Protein 7L7Y (pdb70)

Foldseek 3Di:
DEEEEEEDLPPQSVQLVVQQCQQACPVVVHPDHAYAYEYQVDDDWDDRPNGIYYHPVVVLVPPDLHYEYAYRDQQLVVVVVVVVVCVVSNHHAAETAHPQEAEEECEAEDGRERHYHLEYEEANEYAEAHEYAYANEYAYAPEYHYYSEGEDHQEAHYELAYEYAREYEEANEHADAADPVGRAYAAANEYEYHPEDHDHHHYHNFYWYDVPTDGDD

Radius of gyration: 17.46 Å; Cα contacts (8 Å, |Δi|>4): 631; chains: 1; bounding box: 29×52×52 Å

Nearest PDB structures (foldseek):
  7l7y-assembly1_AAA  TM=1.005E+00  e=8.480E-39  Psychrobacter cryohalolentis K5
  4m9c-assembly2_E  TM=9.714E-01  e=4.390E-23  Acinetobacter baumannii
  4m98-assembly1_A  TM=9.131E-01  e=4.717E-13  Neisseria gonorrhoeae FA 1090
  4eaa-assembly1_A  TM=9.196E-01  e=6.378E-11  Caulobacter vibrioides
  4eab-assembly1_A  TM=9.055E-01  e=3.698E-11  Caulobacter vibrioides

Structure (mmCIF, N/CA/C/O backbone):
data_7L7Y
#
_entry.id   7L7Y
#
_cell.length_a   97.656
_cell.length_b   97.656
_cell.length_c   65.525
_cell.angle_alpha   90.000
_cell.angle_beta   90.000
_cell.angle_gamma   120.000
#
_symmetry.space_group_name_H-M   'H 3'
#
loop_
_entity.id
_entity.type
_entity.pdbx_description
1 polymer 'Putative acetyl transferase protein'
2 non-polymer "URIDINE-5'-DIPHOSPHATE"
3 non-polymer 'ACETYL COENZYME *A'
4 non-polymer (4S)-2-METHYL-2,4-PENTANEDIOL
5 non-polymer 'CHLORIDE ION'
6 water water
#
loop_
_atom_site.group_PDB
_atom_site.id
_atom_site.type_symbol
_atom_site.label_atom_id
_atom_site.label_alt_id
_atom_site.label_comp_id
_atom_site.label_asym_id
_atom_site.label_entity_id
_atom_site.label_seq_id
_atom_site.pdbx_PDB_ins_code
_atom_site.Cartn_x
_atom_site.Cartn_y
_atom_site.Cartn_z
_atom_site.occupancy
_atom_site.B_iso_or_equiv
_atom_site.auth_seq_id
_atom_site.auth_comp_id
_atom_site.auth_asym_id
_atom_site.auth_atom_id
_atom_site.pdbx_PDB_model_num
ATOM 1 N N . SER A 1 2 ? -22.794 -16.691 45.991 1.000 28.153 2 SER AAA N 1
ATOM 2 C CA . SER A 1 2 ? -21.827 -17.495 45.190 1.000 28.475 2 SER AAA CA 1
ATOM 3 C C . SER A 1 2 ? -22.055 -17.218 43.704 1.000 23.669 2 SER AAA C 1
ATOM 4 O O . SER A 1 2 ? -23.176 -16.854 43.323 1.000 24.262 2 SER AAA O 1
ATOM 7 N N . LYS A 1 3 ? -21.011 -17.408 42.904 1.000 23.439 3 LYS AAA N 1
ATOM 8 C CA . LYS A 1 3 ? -21.038 -17.158 41.446 1.000 17.818 3 LYS AAA CA 1
ATOM 9 C C . LYS A 1 3 ? -20.113 -18.151 40.771 1.000 15.944 3 LYS AAA C 1
ATOM 10 O O . LYS A 1 3 ? -19.168 -18.578 41.399 1.000 15.437 3 LYS AAA O 1
ATOM 16 N N . VAL A 1 4 ? -20.360 -18.452 39.497 1.000 15.020 4 VAL AAA N 1
ATOM 17 C CA . VAL A 1 4 ? -19.387 -19.199 38.664 1.000 14.771 4 VAL AAA CA 1
ATOM 18 C C . VAL A 1 4 ? -19.192 -18.388 37.379 1.000 11.448 4 VAL AAA C 1
ATOM 19 O O . VAL A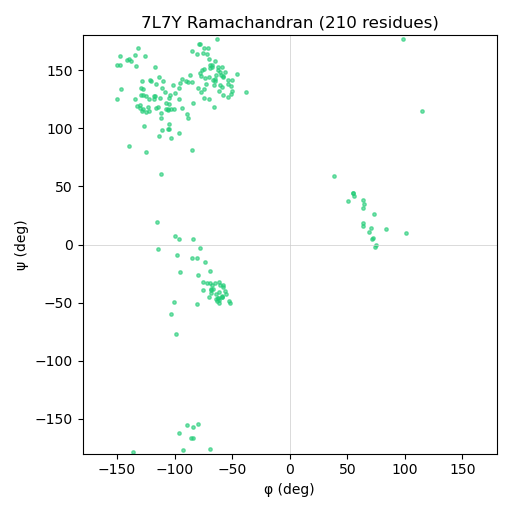 1 4 ? -20.171 -17.850 36.874 1.000 11.331 4 VAL AAA O 1
ATOM 23 N N . PHE A 1 5 ? -17.946 -18.344 36.905 1.000 10.253 5 PHE AAA N 1
ATOM 24 C CA . PHE A 1 5 ? -17.550 -17.556 35.717 1.000 10.401 5 PHE AAA CA 1
ATOM 25 C C . PHE A 1 5 ? -17.057 -18.521 34.655 1.000 9.207 5 PHE AAA C 1
ATOM 26 O O . PHE A 1 5 ? -16.513 -19.592 34.950 1.000 8.972 5 PHE AAA O 1
ATOM 34 N N . ALA A 1 6 ? -17.195 -18.119 33.401 1.000 8.457 6 ALA AAA N 1
ATOM 35 C CA . ALA A 1 6 ? -16.629 -18.905 32.301 1.000 7.927 6 ALA AAA CA 1
ATOM 36 C C . ALA A 1 6 ? -16.246 -18.002 31.141 1.000 7.487 6 ALA AAA C 1
ATOM 37 O O . ALA A 1 6 ? -16.873 -16.963 30.916 1.000 8.077 6 ALA AAA O 1
ATOM 39 N N . VAL A 1 7 ? -15.293 -18.533 30.398 1.000 7.452 7 VAL AAA N 1
ATOM 40 C CA . VAL A 1 7 ? -14.907 -18.071 29.045 1.000 6.788 7 VAL AAA CA 1
ATOM 41 C C . VAL A 1 7 ? -15.409 -19.136 28.068 1.000 7.109 7 VAL AAA C 1
ATOM 42 O O . VAL A 1 7 ? -14.991 -20.289 28.166 1.000 6.718 7 VAL AAA O 1
ATOM 46 N N . TYR A 1 8 ? -16.333 -18.752 27.201 1.000 6.914 8 TYR AAA N 1
ATOM 47 C CA . TYR A 1 8 ? -16.953 -19.654 26.202 1.000 7.176 8 TYR AAA CA 1
ATOM 48 C C . TYR A 1 8 ? -16.084 -19.627 24.946 1.000 6.612 8 TYR AAA C 1
ATOM 49 O O . TYR A 1 8 ? -15.991 -18.556 24.298 1.000 7.165 8 TYR AAA O 1
ATOM 58 N N . GLY A 1 9 ? -15.379 -20.720 24.679 1.000 6.558 9 GLY AAA N 1
ATOM 59 C CA . GLY A 1 9 ? -14.384 -20.825 23.605 1.000 6.594 9 GLY AAA CA 1
ATOM 60 C C . GLY A 1 9 ? -13.019 -21.028 24.201 1.000 7.154 9 GLY AAA C 1
ATOM 61 O O . GLY A 1 9 ? -12.516 -20.122 24.932 1.000 7.566 9 GLY AAA O 1
ATOM 62 N N . ALA A 1 10 ? -12.413 -22.184 23.960 1.000 6.829 10 ALA AAA N 1
ATOM 63 C CA . ALA A 1 10 ? -11.113 -22.556 24.555 1.000 7.386 10 ALA AAA CA 1
ATOM 64 C C . ALA A 1 10 ? -10.072 -22.684 23.452 1.000 7.326 10 ALA AAA C 1
ATOM 65 O O . ALA A 1 10 ? -9.012 -23.268 23.704 1.000 8.067 10 ALA AAA O 1
ATOM 67 N N . SER A 1 11 ? -10.315 -22.093 22.293 1.000 7.871 11 SER AAA N 1
ATOM 68 C CA . SER A 1 11 ? -9.331 -22.028 21.191 1.000 8.839 11 SER AAA CA 1
ATOM 69 C C . SER A 1 11 ? -8.473 -20.768 21.357 1.000 7.699 11 SER AAA C 1
ATOM 70 O O . SER A 1 11 ? -8.338 -20.293 22.492 1.000 7.268 11 SER AAA O 1
ATOM 73 N N . GLY A 1 12 ? -7.887 -20.244 20.285 1.000 7.658 12 GLY AAA N 1
ATOM 74 C CA . GLY A 1 12 ? -6.930 -19.127 20.439 1.000 7.287 12 GLY AAA CA 1
ATOM 75 C C . GLY A 1 12 ? -7.558 -17.892 21.058 1.000 7.154 12 GLY AAA C 1
ATOM 76 O O . GLY A 1 12 ? -6.923 -17.263 21.956 1.000 7.706 12 GLY AAA O 1
ATOM 77 N N . CYS A 1 13 ? -8.783 -17.549 20.671 1.000 6.305 13 CYS AAA N 1
ATOM 78 C CA . CYS A 1 13 ? -9.454 -16.328 21.178 1.000 6.122 13 CYS AAA CA 1
ATOM 79 C C . CYS A 1 13 ? -9.599 -16.465 22.710 1.000 5.889 13 CYS AAA C 1
ATOM 80 O O . CYS A 1 13 ? -9.219 -15.557 23.477 1.000 6.329 13 CYS AAA O 1
ATOM 83 N N . GLY A 1 14 ? -10.130 -17.597 23.169 1.000 5.483 14 GLY AAA N 1
ATOM 84 C CA . GLY A 1 14 ? -10.415 -17.815 24.592 1.000 5.844 14 GLY AAA CA 1
ATOM 85 C C . GLY A 1 14 ? -9.136 -17.918 25.400 1.000 5.291 14 GLY AAA C 1
ATOM 86 O O . GLY A 1 14 ? -9.098 -17.450 26.556 1.000 6.053 14 GLY AAA O 1
ATOM 87 N N . ARG A 1 15 ? -8.136 -18.626 24.881 1.000 5.843 15 ARG AAA N 1
ATOM 88 C CA . ARG A 1 15 ? -6.888 -18.829 25.645 1.000 6.057 15 ARG AAA CA 1
ATOM 89 C C . ARG A 1 15 ? -6.176 -17.497 25.852 1.000 5.947 15 ARG AAA C 1
ATOM 90 O O . ARG A 1 15 ? -5.578 -17.343 26.929 1.000 6.134 15 ARG AAA O 1
ATOM 98 N N . SER A 1 16 ? -6.260 -16.557 24.909 1.000 5.596 16 SER AAA N 1
ATOM 99 C CA . SER A 1 16 ? -5.668 -15.204 25.076 1.000 5.060 16 SER AAA CA 1
ATOM 100 C C . SER A 1 16 ? -6.622 -14.263 25.821 1.000 5.640 16 SER AAA C 1
ATOM 101 O O . SER A 1 16 ? -6.166 -13.178 26.233 1.000 5.932 16 SER AAA O 1
ATOM 104 N N . LEU A 1 17 ? -7.892 -14.651 26.015 1.000 5.730 17 LEU AAA N 1
ATOM 105 C CA . LEU A 1 17 ? -8.794 -13.862 26.899 1.000 5.414 17 LEU AAA CA 1
ATOM 106 C C . LEU A 1 17 ? -8.866 -14.374 28.338 1.000 5.739 17 LEU AAA C 1
ATOM 107 O O . LEU A 1 17 ? -9.221 -13.582 29.203 1.000 5.434 17 LEU AAA O 1
ATOM 112 N N . MET A 1 18 ? -8.574 -15.645 28.594 1.000 6.287 18 MET AAA N 1
ATOM 113 C CA . MET A 1 18 ? -8.689 -16.153 29.978 1.000 6.617 18 MET AAA CA 1
ATOM 114 C C . MET A 1 18 ? -7.849 -15.321 30.954 1.000 6.722 18 MET AAA C 1
ATOM 115 O O . MET A 1 18 ? -8.343 -15.001 32.031 1.000 7.607 18 MET AAA O 1
ATOM 120 N N . PRO A 1 19 ? -6.600 -14.912 30.660 1.000 7.599 19 PRO AAA N 1
ATOM 121 C CA . PRO A 1 19 ? -5.851 -14.072 31.598 1.000 7.701 19 PRO AAA CA 1
ATOM 122 C C . PRO A 1 19 ? -6.535 -12.729 31.864 1.000 8.057 19 PRO AAA C 1
ATOM 123 O O . PRO A 1 19 ? -6.464 -12.175 32.973 1.000 8.114 19 PRO AAA O 1
ATOM 127 N N . VAL A 1 20 ? -7.219 -12.216 30.848 1.000 7.532 20 VAL AAA N 1
ATOM 128 C CA . VAL A 1 20 ? -7.960 -10.952 30.974 1.000 7.537 20 VAL AAA CA 1
ATOM 129 C C . VAL A 1 20 ? -9.176 -11.154 31.872 1.000 8.039 20 VAL AAA C 1
ATOM 130 O O . VAL A 1 20 ? -9.438 -10.303 32.751 1.000 7.866 20 VAL AAA O 1
ATOM 134 N N . ALA A 1 21 ? -9.915 -12.243 31.663 1.000 7.551 21 ALA AAA N 1
ATOM 135 C CA . ALA A 1 21 ? -11.052 -12.602 32.533 1.000 7.372 21 ALA AAA CA 1
ATOM 136 C C . ALA A 1 21 ? -10.569 -12.764 33.977 1.000 8.265 21 ALA AAA C 1
ATOM 137 O O . ALA A 1 21 ? -11.290 -12.352 34.912 1.000 8.132 21 ALA AAA O 1
ATOM 139 N N . ASN A 1 22 ? -9.375 -13.297 34.173 1.000 9.120 22 ASN AAA N 1
ATOM 140 C CA . ASN A 1 22 ? -8.804 -13.389 35.540 1.000 10.990 22 ASN AAA CA 1
ATOM 141 C C . ASN A 1 22 ? -8.456 -12.016 36.101 1.000 10.907 22 ASN AAA C 1
ATOM 142 O O . ASN A 1 22 ? -8.685 -11.831 37.336 1.000 12.204 22 ASN AAA O 1
ATOM 147 N N . GLU A 1 23 ? -7.943 -11.082 35.304 1.000 10.751 23 GLU AAA N 1
ATOM 148 C CA . GLU A 1 23 ? -7.706 -9.698 35.804 1.000 11.000 23 GLU AAA CA 1
ATOM 149 C C . GLU A 1 23 ? -9.056 -9.083 36.186 1.000 11.094 23 GLU AAA C 1
ATOM 150 O O . GLU A 1 23 ? -9.181 -8.488 37.289 1.000 11.469 23 GLU AAA O 1
ATOM 156 N N . GLN A 1 24 ? -10.045 -9.186 35.320 1.000 10.173 24 GLN AAA N 1
ATOM 157 C CA . GLN A 1 24 ? -11.417 -8.687 35.593 1.000 9.854 24 GLN AAA CA 1
ATOM 158 C C . GLN A 1 24 ? -11.907 -9.257 36.933 1.000 11.280 24 GLN AAA C 1
ATOM 159 O O . GLN A 1 24 ? -12.372 -8.481 37.811 1.000 12.151 24 GLN AAA O 1
ATOM 165 N N . LEU A 1 25 ? -11.791 -10.567 37.122 1.000 10.955 25 LEU AAA N 1
ATOM 166 C CA . LEU A 1 25 ? -12.471 -11.231 38.257 1.000 11.397 25 LEU AAA CA 1
ATOM 167 C C . LEU A 1 25 ? -11.649 -11.047 39.543 1.000 12.203 25 LEU AAA C 1
ATOM 168 O O . LEU A 1 25 ? -12.243 -10.604 40.560 1.000 12.153 25 LEU AAA O 1
ATOM 173 N N . ARG A 1 26 ? -10.355 -11.359 39.511 1.000 11.919 26 ARG AAA N 1
ATOM 174 C CA . ARG A 1 26 ? -9.478 -11.414 40.717 1.000 13.183 26 ARG AAA CA 1
ATOM 175 C C . ARG A 1 26 ? -9.132 -9.990 41.164 1.000 15.566 26 ARG AAA C 1
ATOM 176 O O . ARG A 1 26 ? -9.134 -9.745 42.369 1.000 15.791 26 ARG AAA O 1
ATOM 184 N N . ILE A 1 27 ? -8.877 -9.074 40.235 1.000 14.843 27 ILE AAA N 1
ATOM 185 C CA . ILE A 1 27 ? -8.354 -7.724 40.590 1.000 16.914 27 ILE AAA CA 1
ATOM 186 C C . ILE A 1 27 ? -9.491 -6.706 40.494 1.000 16.432 27 ILE AAA C 1
ATOM 187 O O . ILE A 1 27 ? -9.806 -6.061 41.519 1.000 17.476 27 ILE AAA O 1
ATOM 192 N N . LEU A 1 28 ? -10.121 -6.520 39.334 1.000 16.656 28 LEU AAA N 1
ATOM 193 C CA . LEU A 1 28 ? -11.111 -5.419 39.216 1.000 13.912 28 LEU AAA CA 1
ATOM 194 C C . LEU A 1 28 ? -12.371 -5.706 40.053 1.000 14.526 28 LEU AAA C 1
ATOM 195 O O . LEU A 1 28 ? -12.950 -4.748 40.607 1.000 15.980 28 LEU AAA O 1
ATOM 200 N N . GLU A 1 29 ? -12.794 -6.961 40.205 1.000 13.820 29 GLU AAA N 1
ATOM 201 C CA . GLU A 1 29 ? -13.967 -7.300 41.058 1.000 13.607 29 GLU AAA CA 1
ATOM 202 C C . GLU A 1 29 ? -13.485 -7.758 42.438 1.000 14.675 29 GLU AAA C 1
ATOM 203 O O . GLU A 1 29 ? -14.346 -7.967 43.286 1.000 16.973 29 GLU AAA O 1
ATOM 209 N N . GLY A 1 30 ? -12.183 -7.957 42.623 1.000 15.946 30 GLY AAA N 1
ATOM 210 C CA . GLY A 1 30 ? -11.607 -8.334 43.930 1.000 15.680 30 GLY AAA CA 1
ATOM 211 C C . GLY A 1 30 ? -12.109 -9.693 44.396 1.000 19.558 30 GLY AAA C 1
ATOM 212 O O . GLY A 1 30 ? -12.223 -9.878 45.613 1.000 19.581 30 GLY AAA O 1
ATOM 213 N N . ASP A 1 31 ? -12.409 -10.611 43.465 1.000 16.398 31 ASP AAA N 1
ATOM 214 C CA . ASP A 1 31 ? -13.083 -11.904 43.771 1.000 16.650 31 ASP AAA CA 1
ATOM 215 C C . ASP A 1 31 ? -12.044 -13.032 43.695 1.000 19.072 31 ASP AAA C 1
ATOM 216 O O . ASP A 1 31 ? -11.726 -13.481 42.576 1.000 16.763 31 ASP AAA O 1
ATOM 221 N N . THR A 1 32 ? -11.510 -13.481 44.835 1.000 18.974 32 THR AAA N 1
ATOM 222 C CA . THR A 1 32 ? -10.529 -14.597 44.875 1.000 23.753 32 THR AAA CA 1
ATOM 223 C C . THR A 1 32 ? -11.239 -15.924 45.176 1.000 23.508 32 THR AAA C 1
ATOM 224 O O . THR A 1 32 ? -10.528 -16.935 45.252 1.000 31.234 32 THR AAA O 1
ATOM 228 N N . ASP A 1 33 ? -12.573 -15.936 45.262 1.000 22.429 33 ASP AAA N 1
ATOM 229 C CA . ASP A 1 33 ? -13.378 -17.113 45.699 1.000 24.067 33 ASP AAA CA 1
ATOM 230 C C . ASP A 1 33 ? -13.987 -17.846 44.493 1.000 23.404 33 ASP AAA C 1
ATOM 231 O O . ASP A 1 33 ? -13.881 -19.086 44.454 1.000 23.507 33 ASP AAA O 1
ATOM 236 N N . SER A 1 34 ? -14.640 -17.130 43.572 1.000 17.534 34 SER AAA N 1
ATOM 237 C CA . SER A 1 34 ? -15.463 -17.734 42.492 1.000 16.387 34 SER AAA CA 1
ATOM 238 C C . SER A 1 34 ? -14.572 -18.545 41.553 1.000 13.706 34 SER AAA C 1
ATOM 239 O O . SER A 1 34 ? -13.468 -18.106 41.236 1.000 15.311 34 SER AAA O 1
ATOM 242 N N . GLN A 1 35 ? -15.066 -19.692 41.101 1.000 14.065 35 GLN AAA N 1
ATOM 243 C CA . GLN A 1 35 ? -14.373 -20.497 40.074 1.000 13.123 35 GLN AAA CA 1
ATOM 244 C C . GLN A 1 35 ? -14.561 -19.847 38.703 1.000 12.039 35 GLN AAA C 1
ATOM 245 O O . GLN A 1 35 ? -15.619 -19.254 38.434 1.000 11.112 35 GLN AAA O 1
ATOM 251 N N . ILE A 1 36 ? -13.564 -20.054 37.867 1.000 11.584 36 ILE AAA N 1
ATOM 252 C CA . ILE A 1 36 ? -13.669 -19.711 36.428 1.000 10.636 36 ILE AAA CA 1
ATOM 253 C C . ILE A 1 36 ? -13.241 -20.925 35.612 1.000 9.830 36 ILE AAA C 1
ATOM 254 O O . ILE A 1 36 ? -12.196 -21.534 35.903 1.000 10.791 36 ILE AAA O 1
ATOM 259 N N . VAL A 1 37 ? -14.026 -21.229 34.589 1.000 8.990 37 VAL AAA N 1
ATOM 260 C CA . VAL A 1 37 ? -13.779 -22.390 33.709 1.000 9.045 37 VAL AAA CA 1
ATOM 261 C C . VAL A 1 37 ? -13.869 -21.940 32.251 1.000 8.083 37 VAL AAA C 1
ATOM 262 O 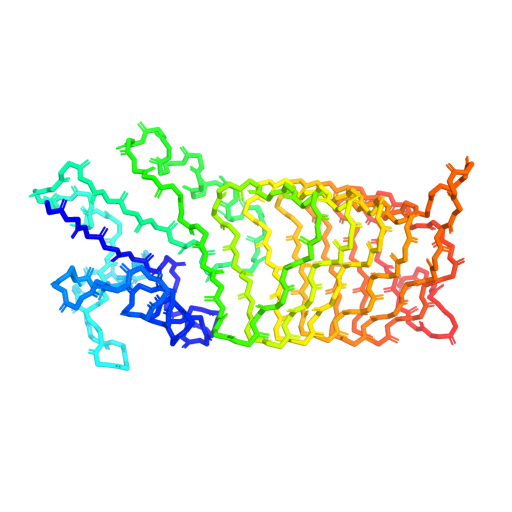O . VAL A 1 37 ? -14.361 -20.839 31.977 1.000 8.344 37 VAL AAA O 1
ATOM 266 N N . PHE A 1 38 ? -13.453 -22.808 31.357 1.000 7.778 38 PHE AAA N 1
ATOM 267 C CA . PHE A 1 38 ? -13.757 -22.709 29.910 1.000 7.766 38 PHE AAA CA 1
ATOM 268 C C . PHE A 1 38 ? -14.997 -23.527 29.600 1.000 8.048 38 PHE AAA C 1
ATOM 269 O O . PHE A 1 38 ? -15.181 -24.632 30.179 1.000 7.512 38 PHE AAA O 1
ATOM 277 N N . ILE A 1 39 ? -15.814 -23.006 28.708 1.000 7.845 39 ILE AAA N 1
ATOM 278 C CA . ILE A 1 39 ? -16.883 -23.801 28.048 1.000 8.307 39 ILE AAA CA 1
ATOM 279 C C . ILE A 1 39 ? -16.447 -24.002 26.606 1.000 8.249 39 ILE AAA C 1
ATOM 280 O O . ILE A 1 39 ? -16.049 -23.028 25.958 1.000 7.793 39 ILE AAA O 1
ATOM 285 N N . ASP A 1 40 ? -16.504 -25.235 26.095 1.000 8.410 40 ASP AAA N 1
ATOM 286 C CA . ASP A 1 40 ? -16.237 -25.444 24.661 1.000 9.115 40 ASP AAA CA 1
ATOM 287 C C . ASP A 1 40 ? -17.052 -26.657 24.215 1.000 10.659 40 ASP AAA C 1
ATOM 288 O O . ASP A 1 40 ? -16.893 -27.722 24.806 1.000 11.907 40 ASP AAA O 1
ATOM 293 N N . ASP A 1 41 ? -17.864 -26.474 23.192 1.000 10.531 41 ASP AAA N 1
ATOM 294 C CA . ASP A 1 41 ? -18.823 -27.512 22.720 1.000 12.004 41 ASP AAA CA 1
ATOM 295 C C . ASP A 1 41 ? -18.101 -28.575 21.901 1.000 12.402 41 ASP AAA C 1
ATOM 296 O O . ASP A 1 41 ? -18.748 -29.598 21.589 1.000 14.321 41 ASP AAA O 1
ATOM 301 N N . ALA A 1 42 ? -16.807 -28.437 21.662 1.000 10.921 42 ALA AAA N 1
ATOM 302 C CA . ALA A 1 42 ? -15.996 -29.500 21.031 1.000 11.691 42 ALA AAA CA 1
ATOM 303 C C . ALA A 1 42 ? -15.756 -30.621 22.041 1.000 12.834 42 ALA AAA C 1
ATOM 304 O O . ALA A 1 42 ? -15.321 -31.724 21.614 1.000 14.741 42 ALA AAA O 1
ATOM 306 N N . LEU A 1 43 ? -15.993 -30.372 23.334 1.000 12.729 43 LEU AAA N 1
ATOM 307 C CA . LEU A 1 43 ? -15.627 -31.329 24.394 1.000 12.745 43 LEU AAA CA 1
ATOM 308 C C . LEU A 1 43 ? -16.764 -32.319 24.648 1.000 14.184 43 LEU AAA C 1
ATOM 309 O O . LEU A 1 43 ? -17.952 -31.955 24.629 1.000 14.628 43 LEU AAA O 1
ATOM 314 N N . ASP A 1 44 ? -16.393 -33.565 24.857 1.000 16.257 44 ASP AAA N 1
ATOM 315 C CA . ASP A 1 44 ? -17.323 -34.599 25.374 1.000 17.319 44 ASP AAA CA 1
ATOM 316 C C . ASP A 1 44 ? -17.039 -34.694 26.872 1.000 16.482 44 ASP AAA C 1
ATOM 317 O O . ASP A 1 44 ? -17.713 -34.013 27.657 1.000 23.530 44 ASP AAA O 1
ATOM 322 N N . ASP A 1 45 ? -15.957 -35.360 27.234 1.000 17.883 45 ASP AAA N 1
ATOM 323 C CA . ASP A 1 45 ? -15.445 -35.375 28.619 1.000 18.755 45 ASP AAA CA 1
ATOM 324 C C . ASP A 1 45 ? -14.715 -34.053 28.908 1.000 18.226 45 ASP AAA C 1
ATOM 325 O O . ASP A 1 45 ? -14.088 -33.476 28.007 1.000 15.558 45 ASP AAA O 1
ATOM 330 N N . ASN A 1 46 ? -14.824 -33.589 30.142 1.000 17.124 46 ASN AAA N 1
ATOM 331 C CA . ASN A 1 46 ? -14.038 -32.424 30.604 1.000 17.438 46 ASN AAA CA 1
ATOM 332 C C . ASN A 1 46 ? -12.555 -32.691 30.391 1.000 17.350 46 ASN AAA C 1
ATOM 333 O O . ASN A 1 46 ? -12.090 -33.851 30.516 1.000 16.565 46 ASN AAA O 1
ATOM 338 N N . ILE A 1 47 ? -11.808 -31.624 30.125 1.000 14.579 47 ILE AAA N 1
ATOM 339 C CA . ILE A 1 47 ? -10.328 -31.663 30.038 1.000 14.007 47 ILE AAA CA 1
ATOM 340 C C . ILE A 1 47 ? -9.828 -30.437 30.797 1.000 12.626 47 ILE AAA C 1
ATOM 341 O O . ILE A 1 47 ? -10.660 -29.716 31.354 1.000 14.534 47 ILE AAA O 1
ATOM 346 N N . THR A 1 48 ? -8.531 -30.231 30.841 1.000 12.648 48 THR AAA N 1
ATOM 347 C CA . THR A 1 48 ? -7.980 -28.955 31.339 1.000 13.656 48 THR AAA CA 1
ATOM 348 C C . THR A 1 48 ? -7.304 -28.262 30.175 1.000 12.384 48 THR AAA C 1
ATOM 349 O O . THR A 1 48 ? -6.702 -28.924 29.325 1.000 14.135 48 THR AAA O 1
ATOM 353 N N . VAL A 1 49 ? -7.414 -26.948 30.177 1.000 11.207 49 VAL AAA N 1
ATOM 354 C CA . VAL A 1 49 ? -6.786 -26.049 29.176 1.000 10.373 49 VAL AAA CA 1
ATOM 355 C C . VAL A 1 49 ? -6.023 -24.996 29.964 1.000 9.893 49 VAL AAA C 1
ATOM 356 O O . VAL A 1 49 ? -6.661 -24.241 30.725 1.000 8.728 49 VAL AAA O 1
ATOM 360 N N . ASN A 1 50 ? -4.693 -24.998 29.841 1.000 10.177 50 ASN AAA N 1
ATOM 361 C CA . ASN A 1 50 ? -3.840 -24.026 30.554 1.000 10.460 50 ASN AAA CA 1
ATOM 362 C C . ASN A 1 50 ? -4.180 -23.992 32.052 1.000 11.710 50 ASN AAA C 1
ATOM 363 O O . ASN A 1 50 ? -4.145 -22.923 32.637 1.000 13.000 50 ASN AAA O 1
ATOM 368 N N . GLY A 1 51 ? -4.490 -25.148 32.643 1.000 12.229 51 GLY AAA N 1
ATOM 369 C CA . GLY A 1 51 ? -4.682 -25.271 34.093 1.000 12.347 51 GLY AAA CA 1
ATOM 370 C C . GLY A 1 51 ? -6.082 -24.886 34.527 1.000 12.501 51 GLY AAA C 1
ATOM 371 O O . GLY A 1 51 ? -6.263 -24.624 35.715 1.000 14.814 51 GLY AAA O 1
ATOM 372 N N . TYR A 1 52 ? -7.025 -24.754 33.594 1.000 10.569 52 TYR AAA N 1
ATOM 373 C CA . TYR A 1 52 ? -8.435 -24.427 33.888 1.000 9.224 52 TYR AAA CA 1
ATOM 374 C C . TYR A 1 52 ? -9.274 -25.626 33.453 1.000 9.340 52 TYR AAA C 1
ATOM 375 O O . TYR A 1 52 ? -9.029 -26.188 32.381 1.000 9.749 52 TYR AAA O 1
ATOM 384 N N . THR A 1 53 ? -10.257 -25.999 34.252 1.000 9.816 53 THR AAA N 1
ATOM 385 C CA . THR A 1 53 ? -11.282 -26.960 33.810 1.000 10.176 53 THR AAA CA 1
ATOM 386 C C . THR A 1 53 ? -11.996 -26.406 32.576 1.000 9.536 53 THR AAA C 1
ATOM 387 O O . THR A 1 53 ? -12.354 -25.233 32.572 1.000 8.000 53 THR AAA O 1
ATOM 391 N N . ALA A 1 54 ? -12.190 -27.263 31.581 1.000 8.700 54 ALA AAA N 1
ATOM 392 C CA . ALA A 1 54 ? -12.893 -26.962 30.322 1.000 8.372 54 ALA AAA CA 1
ATOM 393 C C . ALA A 1 54 ? -13.970 -28.025 30.129 1.000 10.011 54 ALA AAA C 1
ATOM 394 O O . ALA A 1 54 ? -13.650 -29.224 30.269 1.000 10.188 54 ALA AAA O 1
ATOM 396 N N . MET A 1 55 ? -15.198 -27.592 29.886 1.000 9.594 55 MET AAA N 1
ATOM 397 C CA . MET A 1 55 ? -16.355 -28.505 29.791 1.000 10.416 55 MET AAA CA 1
ATOM 398 C C . MET A 1 55 ? -17.271 -28.020 28.673 1.000 11.739 55 MET AAA C 1
ATOM 399 O O . MET A 1 55 ? -17.200 -26.845 28.290 1.000 10.307 55 MET AAA O 1
ATOM 404 N N . ASN A 1 56 ? -18.115 -28.907 28.142 1.000 10.983 56 ASN AAA N 1
ATOM 405 C CA . ASN A 1 56 ? -19.159 -28.479 27.182 1.000 11.989 56 ASN AAA CA 1
ATOM 406 C C . ASN A 1 56 ? -20.300 -27.744 27.889 1.000 10.938 56 ASN AAA C 1
ATOM 407 O O . ASN A 1 56 ? -20.340 -27.661 29.147 1.000 12.074 56 ASN AAA O 1
ATOM 412 N N . TYR A 1 57 ? -21.173 -27.128 27.093 1.000 11.721 57 TYR AAA N 1
ATOM 413 C CA . TYR A 1 57 ? -22.245 -26.269 27.636 1.000 11.519 57 TYR AAA CA 1
ATOM 414 C C . TYR A 1 57 ? -23.271 -27.095 28.419 1.000 12.611 57 TYR AAA C 1
ATOM 415 O O . TYR A 1 57 ? -23.810 -26.588 29.414 1.000 12.336 57 TYR AAA O 1
ATOM 424 N N . THR A 1 58 ? -23.542 -28.325 27.996 1.000 15.286 58 THR AAA N 1
ATOM 425 C CA . THR A 1 58 ? -24.444 -29.225 28.765 1.000 17.570 58 THR AAA CA 1
ATOM 426 C C . THR A 1 58 ? -23.953 -29.303 30.223 1.000 16.688 58 THR AAA C 1
ATOM 427 O O . THR A 1 58 ? -24.752 -29.147 31.168 1.000 16.471 58 THR AAA O 1
ATOM 431 N N . LYS A 1 59 ? -22.661 -29.540 30.426 1.000 15.572 59 LYS AAA N 1
ATOM 432 C CA . LYS A 1 59 ? -22.075 -29.691 31.770 1.000 14.620 59 LYS AAA CA 1
ATOM 433 C C . LYS A 1 59 ? -22.124 -28.351 32.501 1.000 13.596 59 LYS AAA C 1
ATOM 434 O O . LYS A 1 59 ? -22.402 -28.342 33.718 1.000 12.533 59 LYS AAA O 1
ATOM 440 N N . PHE A 1 60 ? -21.865 -27.242 31.808 1.000 12.491 60 PHE AAA N 1
ATOM 441 C CA . PHE A 1 60 ? -21.906 -25.914 32.447 1.000 12.684 60 PHE AAA CA 1
ATOM 442 C C . PHE A 1 60 ? -23.326 -25.618 32.965 1.000 12.908 60 PHE AAA C 1
ATOM 443 O O . PHE A 1 60 ? -23.481 -25.157 34.082 1.000 12.094 60 PHE AAA O 1
ATOM 451 N N . LYS A 1 61 ? -24.344 -25.873 32.155 1.000 15.305 61 LYS AAA N 1
ATOM 452 C CA . LYS A 1 61 ? -25.766 -25.692 32.550 1.000 17.267 61 LYS AAA CA 1
ATOM 453 C C . LYS A 1 61 ? -26.065 -26.515 33.801 1.000 17.893 61 LYS AAA C 1
ATOM 454 O O . LYS A 1 61 ? -26.779 -26.019 34.695 1.000 18.228 61 LYS AAA O 1
ATOM 460 N N . SER A 1 62 ? -25.522 -27.721 33.873 1.000 19.093 62 SER AAA N 1
ATOM 461 C CA . SER A 1 62 ? -25.838 -28.680 34.954 1.000 20.749 62 SER AAA CA 1
ATOM 462 C C . SER A 1 62 ? -25.264 -28.175 36.283 1.000 22.437 62 SER AAA C 1
ATOM 463 O O . SER A 1 62 ? -25.795 -28.568 37.323 1.000 27.101 62 SER AAA O 1
ATOM 466 N N . ILE A 1 63 ? -24.234 -27.312 36.283 1.000 20.273 63 ILE AAA N 1
ATOM 467 C CA . ILE A 1 63 ? -23.639 -26.760 37.537 1.000 19.843 63 ILE AAA CA 1
ATOM 468 C C . ILE A 1 63 ? -24.764 -26.140 38.374 1.000 23.692 63 ILE AAA C 1
ATOM 469 O O . ILE A 1 63 ? -25.546 -25.343 37.820 1.000 19.227 63 ILE AAA O 1
ATOM 474 N N . LYS A 1 64 ? -24.896 -26.537 39.645 1.000 27.382 64 LYS AAA N 1
ATOM 475 C CA . LYS A 1 64 ? -26.012 -26.062 40.504 1.000 30.600 64 LYS AAA CA 1
ATOM 476 C C . LYS A 1 64 ? -25.581 -24.726 41.111 1.000 31.002 64 LYS AAA C 1
ATOM 477 O O . LYS A 1 64 ? -25.092 -24.694 42.245 1.000 34.556 64 LYS AAA O 1
ATOM 483 N N . ASN A 1 65 ? -25.726 -23.663 40.326 1.000 29.059 65 ASN AAA N 1
ATOM 484 C CA . ASN A 1 65 ? -25.489 -22.263 40.747 1.000 22.936 65 ASN AAA CA 1
ATOM 485 C C . ASN A 1 65 ? -26.492 -21.407 39.987 1.000 23.868 65 ASN AAA C 1
ATOM 486 O O . ASN A 1 65 ? -26.660 -21.619 38.771 1.000 22.432 65 ASN AAA O 1
ATOM 491 N N . ASP A 1 66 ? -27.160 -20.497 40.685 1.000 22.907 66 ASP AAA N 1
ATOM 492 C CA . ASP A 1 66 ? -28.149 -19.584 40.068 1.000 26.226 66 ASP AAA CA 1
ATOM 493 C C . ASP A 1 66 ? -27.419 -18.417 39.404 1.000 22.728 66 ASP AAA C 1
ATOM 494 O O . ASP A 1 66 ? -28.084 -17.677 38.688 1.000 28.158 66 ASP AAA O 1
ATOM 499 N N . ASP A 1 67 ? -26.117 -18.246 39.660 1.000 20.600 67 ASP AAA N 1
ATOM 500 C CA . ASP A 1 67 ? -25.402 -16.978 39.366 1.000 19.293 67 ASP AAA CA 1
ATOM 501 C C . ASP A 1 67 ? -24.198 -17.275 38.468 1.000 14.431 67 ASP AAA C 1
ATOM 502 O O . ASP A 1 67 ? -23.090 -17.392 38.991 1.000 15.333 67 ASP AAA O 1
ATOM 507 N N . LYS A 1 68 ? -24.461 -17.438 37.178 1.000 13.536 68 LYS AAA N 1
ATOM 508 C CA . LYS A 1 68 ? -23.421 -17.781 36.188 1.000 12.386 68 LYS AAA CA 1
ATOM 509 C C . LYS A 1 68 ? -23.185 -16.563 35.294 1.000 12.313 68 LYS AAA C 1
ATOM 510 O O . LYS A 1 68 ? -24.140 -15.896 34.914 1.000 11.988 68 LYS AAA O 1
ATOM 516 N N . PHE A 1 69 ? -21.914 -16.342 34.970 1.000 11.138 69 PHE AAA N 1
ATOM 517 C CA . PHE A 1 69 ? -21.441 -15.163 34.214 1.000 11.277 69 PHE AAA CA 1
ATOM 518 C C . PHE A 1 69 ? -20.494 -15.676 33.155 1.000 9.943 69 PHE AAA C 1
ATOM 519 O O . PHE A 1 69 ? -19.556 -16.402 33.509 1.000 10.557 69 PHE AAA O 1
ATOM 527 N N . VAL A 1 70 ? -20.777 -15.329 31.907 1.000 8.696 70 VAL AAA N 1
ATOM 528 C CA . VAL A 1 70 ? -20.028 -15.881 30.753 1.000 8.364 70 VAL AAA CA 1
ATOM 529 C C . VAL A 1 70 ? -19.531 -14.764 29.837 1.000 8.137 70 VAL AAA C 1
ATOM 530 O O . VAL A 1 70 ? -20.318 -13.945 29.344 1.000 8.444 70 VAL AAA O 1
ATOM 534 N N . LEU A 1 71 ? -18.236 -14.835 29.545 1.000 7.471 71 LEU AAA N 1
ATOM 535 C CA . LEU A 1 71 ? -17.617 -14.047 28.466 1.000 7.553 71 LEU AAA CA 1
ATOM 536 C C . LEU A 1 71 ? -17.551 -14.943 27.238 1.000 6.799 71 LEU AAA C 1
ATOM 537 O O . LEU A 1 71 ? -16.898 -16.007 27.315 1.000 6.959 71 LEU AAA O 1
ATOM 542 N N . ILE A 1 72 ? -18.102 -14.500 26.120 1.000 7.150 72 ILE AAA N 1
ATOM 543 C CA . ILE A 1 72 ? -18.026 -15.286 24.867 1.000 6.607 72 ILE AAA CA 1
ATOM 544 C C . ILE A 1 72 ? -16.761 -14.884 24.115 1.000 6.129 72 ILE AAA C 1
ATOM 545 O O . ILE A 1 72 ? -16.718 -13.741 23.657 1.000 6.164 72 ILE AAA O 1
ATOM 550 N N . ALA A 1 73 ? -15.812 -15.806 24.016 1.000 6.150 73 ALA AAA N 1
ATOM 551 C CA . ALA A 1 73 ? -14.487 -15.599 23.400 1.000 6.832 73 ALA AAA CA 1
ATOM 552 C C . ALA A 1 73 ? -14.452 -16.425 22.121 1.000 6.617 73 ALA AAA C 1
ATOM 553 O O . ALA A 1 73 ? -13.624 -17.326 21.978 1.000 7.263 73 ALA AAA O 1
ATOM 555 N N . ILE A 1 74 ? -15.362 -16.089 21.215 1.000 6.893 74 ILE AAA N 1
ATOM 556 C CA . ILE A 1 74 ? -15.473 -16.681 19.856 1.000 7.212 74 ILE AAA CA 1
ATOM 557 C C . ILE A 1 74 ? -15.566 -15.504 18.901 1.000 7.048 74 ILE AAA C 1
ATOM 558 O O . ILE A 1 74 ? -16.493 -14.683 19.051 1.000 6.954 74 ILE AAA O 1
ATOM 563 N N . ALA A 1 75 ? -14.579 -15.382 18.009 1.000 7.860 75 ALA AAA N 1
ATOM 564 C CA . ALA A 1 75 ? -14.391 -14.169 17.193 1.000 8.622 75 ALA AAA CA 1
ATOM 565 C C . ALA A 1 75 ? -15.485 -14.074 16.136 1.000 8.887 75 ALA AAA C 1
ATOM 566 O O . ALA A 1 75 ? -15.903 -12.958 15.783 1.000 8.822 75 ALA AAA O 1
ATOM 568 N N . ASN A 1 76 ? -15.955 -15.209 15.640 1.000 8.452 76 ASN AAA N 1
ATOM 569 C CA . ASN A 1 76 ? -17.025 -15.216 14.618 1.000 9.230 76 ASN AAA CA 1
ATOM 570 C C . ASN A 1 76 ? -18.314 -14.676 15.229 1.000 8.363 76 ASN AAA C 1
ATOM 571 O O . ASN A 1 76 ? -18.814 -15.245 16.230 1.000 8.094 76 ASN AAA O 1
ATOM 576 N N . SER A 1 77 ? -18.831 -13.577 14.707 1.000 8.025 77 SER AAA N 1
ATOM 577 C CA . SER A 1 77 ? -19.875 -12.811 15.417 1.000 8.812 77 SER AAA CA 1
ATOM 578 C C . SER A 1 77 ? -21.247 -13.473 15.239 1.000 8.682 77 SER AAA C 1
ATOM 579 O O . SER A 1 77 ? -22.096 -13.299 16.102 1.000 9.240 77 SER AAA O 1
ATOM 582 N N . SER A 1 78 ? -21.454 -14.221 14.160 1.000 9.935 78 SER AAA N 1
ATOM 583 C CA A SER A 1 78 ? -22.691 -15.019 13.969 0.250 9.279 78 SER AAA CA 1
ATOM 584 C CA B SER A 1 78 ? -22.699 -15.009 13.979 0.250 9.488 78 SER AAA CA 1
ATOM 585 C CA C SER A 1 78 ? -22.723 -14.973 14.009 0.500 10.669 78 SER AAA CA 1
ATOM 586 C C . SER A 1 78 ? -22.796 -16.087 15.064 1.000 9.941 78 SER AAA C 1
ATOM 587 O O . SER A 1 78 ? -23.887 -16.277 15.619 1.000 10.088 78 SER AAA O 1
ATOM 594 N N . ILE A 1 79 ? -21.686 -16.767 15.343 1.000 9.488 79 ILE AAA N 1
ATOM 595 C CA A ILE A 1 79 ? -21.659 -17.767 16.447 0.500 9.078 79 ILE AAA CA 1
ATOM 596 C CA B ILE A 1 79 ? -21.626 -17.762 16.454 0.500 9.259 79 ILE AAA CA 1
ATOM 597 C C . ILE A 1 79 ? -21.844 -17.006 17.766 1.000 9.434 79 ILE AAA C 1
ATOM 598 O O . ILE A 1 79 ? -22.626 -17.453 18.625 1.000 9.365 79 ILE AAA O 1
ATOM 607 N N . ARG A 1 80 ? -21.164 -15.872 17.926 1.000 7.760 80 ARG AAA N 1
ATOM 608 C CA . ARG A 1 80 ? -21.236 -15.151 19.212 1.000 8.412 80 ARG AAA CA 1
ATOM 609 C C . ARG A 1 80 ? -22.698 -14.777 19.504 1.000 8.703 80 ARG AAA C 1
ATOM 610 O O . ARG A 1 80 ? -23.149 -14.931 20.660 1.000 9.984 80 ARG AAA O 1
ATOM 618 N N . GLN A 1 81 ? -23.422 -14.263 18.515 1.000 9.976 81 GLN AAA N 1
ATOM 619 C CA . GLN A 1 81 ? -24.844 -13.883 18.699 1.000 9.547 81 GLN AAA CA 1
ATOM 620 C C . GLN A 1 81 ? -25.672 -15.129 19.057 1.000 10.126 81 GLN AAA C 1
ATOM 621 O O . GLN A 1 81 ? -26.513 -15.059 19.973 1.000 9.982 81 GLN AAA O 1
ATOM 627 N N . LYS A 1 82 ? -25.470 -16.218 18.345 1.000 9.915 82 LYS AAA N 1
ATOM 628 C CA . LYS A 1 82 ? -26.242 -17.445 18.617 1.000 11.359 82 LYS AAA CA 1
ATOM 629 C C . LYS A 1 82 ? -26.008 -17.874 20.067 1.000 10.910 82 LYS AAA C 1
ATOM 630 O O . LYS A 1 82 ? -26.960 -18.230 20.778 1.000 11.351 82 LYS AAA O 1
ATOM 636 N N . ILE A 1 83 ? -24.761 -17.863 20.526 1.000 9.261 83 ILE AAA N 1
ATOM 637 C CA A ILE A 1 83 ? -24.414 -18.279 21.915 0.500 9.442 83 ILE AAA CA 1
ATOM 638 C CA B ILE A 1 83 ? -24.447 -18.289 21.915 0.500 9.250 83 ILE AAA CA 1
ATOM 639 C C . ILE A 1 83 ? -25.033 -17.283 22.903 1.000 9.725 83 ILE AAA C 1
ATOM 640 O O . ILE A 1 83 ? -25.590 -17.709 23.936 1.000 9.919 83 ILE AAA O 1
ATOM 649 N N . ALA A 1 84 ? -24.901 -15.984 22.635 1.000 9.722 84 ALA AAA N 1
ATOM 650 C CA . ALA A 1 84 ? -25.421 -14.959 23.560 1.000 10.555 84 ALA AAA CA 1
ATOM 651 C C . ALA A 1 84 ? -26.917 -15.163 23.739 1.000 10.666 84 ALA AAA C 1
ATOM 652 O O . ALA A 1 84 ? -27.385 -15.076 24.852 1.000 11.509 84 ALA AAA O 1
ATOM 654 N N . ASP A 1 85 ? -27.640 -15.408 22.661 1.000 11.293 85 ASP AAA N 1
ATOM 655 C CA . ASP A 1 85 ? -29.114 -15.564 22.750 1.000 13.026 85 ASP AAA CA 1
ATOM 656 C C . ASP A 1 85 ? -29.414 -16.840 23.547 1.000 13.062 85 ASP AAA C 1
ATOM 657 O O . ASP A 1 85 ? -30.340 -16.823 24.382 1.000 15.090 85 ASP AAA O 1
ATOM 662 N N . LYS A 1 86 ? -28.624 -17.890 23.357 1.000 11.897 86 LYS AAA N 1
ATOM 663 C CA . LYS A 1 86 ? -28.815 -19.160 24.104 1.000 12.200 86 LYS AAA CA 1
ATOM 664 C C . LYS A 1 86 ? -28.580 -18.906 25.594 1.000 13.135 86 LYS AAA C 1
ATOM 665 O O . LYS A 1 86 ? -29.395 -19.348 26.431 1.000 12.474 86 LYS AAA O 1
ATOM 671 N N . LEU A 1 87 ? -27.495 -18.202 25.934 1.000 12.454 87 LEU AAA N 1
ATOM 672 C CA . LEU A 1 87 ? -27.148 -17.947 27.350 1.000 12.281 87 LEU AAA CA 1
ATOM 673 C C . LEU A 1 87 ? -28.266 -17.149 28.013 1.000 14.985 87 LEU AAA C 1
ATOM 674 O O . LEU A 1 87 ? -28.669 -17.507 29.138 1.000 15.033 87 LEU AAA O 1
ATOM 679 N N . VAL A 1 88 ? -28.737 -16.083 27.373 1.000 15.989 88 VAL AAA N 1
ATOM 680 C CA . VAL A 1 88 ? -29.768 -15.209 27.991 1.000 17.619 88 VAL AAA CA 1
ATOM 681 C C . VAL A 1 88 ? -31.052 -16.035 28.167 1.000 17.954 88 VAL AAA C 1
ATOM 682 O O . VAL A 1 88 ? -31.645 -15.971 29.271 1.000 19.476 88 VAL AAA O 1
ATOM 686 N N . LYS A 1 89 ? -31.425 -16.838 27.172 1.000 17.399 89 LYS AAA N 1
ATOM 687 C CA . LYS A 1 89 ? -32.641 -17.703 27.230 1.000 19.575 89 LYS AAA CA 1
ATOM 688 C C . LYS A 1 89 ? -32.516 -18.688 28.399 1.000 21.644 89 LYS AAA C 1
ATOM 689 O O . LYS A 1 89 ? -33.554 -18.992 29.025 1.000 21.795 89 LYS AAA O 1
ATOM 695 N N . ASP A 1 90 ? -31.300 -19.169 28.688 1.000 18.360 90 ASP AAA N 1
ATOM 696 C CA . ASP A 1 90 ? -31.018 -20.122 29.795 1.000 18.622 90 ASP AAA CA 1
ATOM 697 C C . ASP A 1 90 ? -30.825 -19.392 31.129 1.000 18.207 90 ASP AAA C 1
ATOM 698 O O . ASP A 1 90 ? -30.477 -20.056 32.111 1.000 18.305 90 ASP AAA O 1
ATOM 703 N N . GLY A 1 91 ? -31.008 -18.077 31.188 1.000 18.910 91 GLY AAA N 1
ATOM 704 C CA . GLY A 1 91 ? -30.891 -17.334 32.460 1.000 18.373 91 GLY AAA CA 1
ATOM 705 C C . GLY A 1 91 ? -29.448 -17.196 32.915 1.000 18.333 91 GLY AAA C 1
ATOM 706 O O . GLY A 1 91 ? -29.204 -17.039 34.105 1.000 16.643 91 GLY AAA O 1
ATOM 707 N N . ILE A 1 92 ? -28.499 -17.234 31.984 1.000 15.156 92 ILE AAA N 1
ATOM 708 C CA . ILE A 1 92 ? -27.061 -17.019 32.304 1.000 14.975 92 ILE AAA CA 1
ATOM 709 C C . ILE A 1 92 ? -26.700 -15.592 31.898 1.000 14.225 92 ILE AAA C 1
ATOM 710 O O . ILE A 1 92 ? -27.166 -15.158 30.823 1.000 17.384 92 ILE AAA O 1
ATOM 715 N N . SER A 1 93 ? -25.942 -14.887 32.749 1.000 13.676 93 SER AAA N 1
ATOM 716 C CA . SER A 1 93 ? -25.559 -13.464 32.543 1.000 13.184 93 SER AAA CA 1
ATOM 717 C C . SER A 1 93 ? -24.385 -13.367 31.555 1.000 11.761 93 SER AAA C 1
ATOM 718 O O . SER A 1 93 ? -23.403 -14.118 31.723 1.000 12.292 93 SER AAA O 1
ATOM 721 N N . LEU A 1 94 ? -24.465 -12.448 30.592 1.000 10.788 94 LEU AAA N 1
ATOM 722 C CA . LEU A 1 94 ? -23.279 -12.057 29.797 1.000 10.725 94 LEU AAA CA 1
ATOM 723 C C . LEU A 1 94 ? -22.384 -11.192 30.681 1.000 10.691 94 LEU AAA C 1
ATOM 724 O O . LEU A 1 94 ? -22.889 -10.454 31.537 1.000 12.279 94 LEU AAA O 1
ATOM 729 N N . TRP A 1 95 ? -21.075 -11.349 30.532 1.000 9.162 95 TRP AAA N 1
ATOM 730 C CA . TRP A 1 95 ? -20.093 -10.765 31.467 1.000 8.534 95 TRP AAA CA 1
ATOM 731 C C . TRP A 1 95 ? -19.078 -9.981 30.649 1.000 9.233 95 TRP AAA C 1
ATOM 732 O O . TRP A 1 95 ? -18.385 -10.619 29.874 1.000 8.971 95 TRP AAA O 1
ATOM 743 N N . THR A 1 96 ? -19.009 -8.672 30.840 1.000 8.429 96 THR AAA N 1
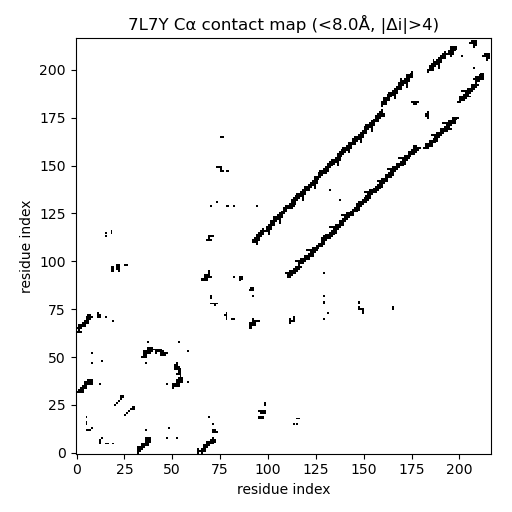ATOM 744 C CA . THR A 1 96 ? -17.938 -7.834 30.261 1.000 8.419 96 THR AAA CA 1
ATOM 745 C C . THR A 1 96 ? -16.638 -8.067 31.024 1.000 8.110 96 THR AAA C 1
ATOM 746 O O . THR A 1 96 ? -16.627 -8.050 32.288 1.000 7.776 96 THR AAA O 1
ATOM 750 N N . VAL A 1 97 ? -15.566 -8.240 30.273 1.000 7.145 97 VAL AAA N 1
ATOM 751 C CA . VAL A 1 97 ? -14.215 -8.374 30.841 1.000 7.884 97 VAL AAA CA 1
ATOM 752 C C . VAL A 1 97 ? -13.358 -7.248 30.265 1.000 7.297 97 VAL AAA C 1
ATOM 753 O O . VAL A 1 97 ? -13.438 -7.005 29.033 1.000 7.032 97 VAL AAA O 1
ATOM 757 N N . GLN A 1 98 ? -12.513 -6.676 31.109 1.000 6.808 98 GLN AAA N 1
ATOM 758 C CA . GLN A 1 98 ? -11.436 -5.760 30.656 1.000 6.851 98 GLN AAA CA 1
ATOM 759 C C . GLN A 1 98 ? -10.169 -6.075 31.433 1.000 6.821 98 GLN AAA C 1
ATOM 760 O O . GLN A 1 98 ? -10.275 -6.675 32.526 1.000 7.272 98 GLN AAA O 1
ATOM 766 N N . GLY A 1 99 ? -9.022 -5.696 30.872 1.000 7.270 99 GLY AAA N 1
ATOM 767 C CA . GLY A 1 99 ? -7.721 -5.863 31.514 1.000 7.352 99 GLY AAA CA 1
ATOM 768 C C . GLY A 1 99 ? -7.413 -4.705 32.450 1.000 7.516 99 GLY AAA C 1
ATOM 769 O O . GLY A 1 99 ? -8.056 -3.634 32.397 1.000 7.852 99 GLY AAA O 1
ATOM 770 N N . MET A 1 100 ? -6.398 -4.892 33.274 1.000 8.565 100 MET AAA N 1
ATOM 771 C CA A MET A 1 100 ? -5.853 -3.824 34.156 0.500 9.170 100 MET AAA CA 1
ATOM 772 C CA B MET A 1 100 ? -5.883 -3.815 34.161 0.500 9.738 100 MET AAA CA 1
ATOM 773 C C . MET A 1 100 ? -5.375 -2.626 33.330 1.000 8.674 100 MET AAA C 1
ATOM 774 O O . MET A 1 100 ? -5.431 -1.509 33.848 1.000 8.777 100 MET AAA O 1
ATOM 783 N N . THR A 1 101 ? -4.935 -2.845 32.081 1.000 7.305 101 THR AAA N 1
ATOM 784 C CA . THR A 1 101 ? -4.437 -1.740 31.228 1.000 7.560 101 THR AAA CA 1
ATOM 785 C C . THR A 1 101 ? -5.500 -1.278 30.239 1.000 7.813 101 THR AAA C 1
ATOM 786 O O . THR A 1 101 ? -5.166 -0.437 29.399 1.000 9.014 101 THR AAA O 1
ATOM 790 N N . THR A 1 102 ? -6.723 -1.759 30.332 1.000 6.546 102 THR AAA N 1
ATOM 791 C CA . THR A 1 102 ? -7.822 -1.243 29.484 1.000 6.133 102 THR AAA CA 1
ATOM 792 C C . THR A 1 102 ? -8.253 0.131 29.994 1.000 6.205 102 THR AAA C 1
ATOM 793 O O . THR A 1 102 ? -8.562 0.268 31.193 1.000 6.542 102 THR AAA O 1
ATOM 797 N N . LEU A 1 103 ? -8.267 1.135 29.128 1.000 5.408 103 LEU AAA N 1
ATOM 798 C CA . LEU A 1 103 ? -8.625 2.514 29.513 1.000 5.971 103 LEU AAA CA 1
ATOM 799 C C . LEU A 1 103 ? -10.018 2.848 29.025 1.000 5.671 103 LEU AAA C 1
ATOM 800 O O . LEU A 1 103 ? -10.234 2.811 27.814 1.000 5.419 103 LEU AAA O 1
ATOM 805 N N . ILE A 1 104 ? -10.908 3.188 29.953 1.000 5.832 104 ILE AAA N 1
ATOM 806 C CA . ILE A 1 104 ? -12.278 3.645 29.608 1.000 6.659 104 ILE AAA CA 1
ATOM 807 C C . ILE A 1 104 ? -12.398 5.118 29.997 1.000 7.135 104 ILE AAA C 1
ATOM 808 O O . ILE A 1 104 ? -12.163 5.424 31.183 1.000 7.595 104 ILE AAA O 1
ATOM 813 N N . MET A 1 105 ? -12.795 5.974 29.061 1.000 6.502 105 MET AAA N 1
ATOM 814 C CA . MET A 1 105 ? -12.898 7.418 29.344 1.000 6.725 105 MET AAA CA 1
ATOM 815 C C . MET A 1 105 ? -14.344 7.767 29.706 1.000 6.890 105 MET AAA C 1
ATOM 816 O O . MET A 1 105 ? -15.094 6.879 30.178 1.000 8.408 105 MET AAA O 1
ATOM 821 N N . ASP A 1 106 ? -14.701 9.046 29.633 1.000 7.611 106 ASP AAA N 1
ATOM 822 C CA . ASP A 1 106 ? -15.954 9.577 30.215 1.000 8.226 106 ASP AAA CA 1
ATOM 823 C C . ASP A 1 106 ? -17.143 9.238 29.325 1.000 9.134 106 ASP AAA C 1
ATOM 824 O O . ASP A 1 106 ? -17.028 9.294 28.077 1.000 8.991 106 ASP AAA O 1
ATOM 829 N N . GLU A 1 107 ? -18.308 9.032 29.955 1.000 9.868 107 GLU AAA N 1
ATOM 830 C CA . GLU A 1 107 ? -19.621 8.907 29.278 1.000 10.964 107 GLU AAA CA 1
ATOM 831 C C . GLU A 1 107 ? -19.560 7.806 28.224 1.000 11.008 107 GLU AAA C 1
ATOM 832 O O . GLU A 1 107 ? -19.999 8.020 27.087 1.000 12.527 107 GLU AAA O 1
ATOM 838 N N . VAL A 1 108 ? -18.965 6.689 28.587 1.000 9.280 108 VAL AAA N 1
ATOM 839 C CA . VAL A 1 108 ? -18.929 5.484 27.715 1.000 8.934 108 VAL AAA CA 1
ATOM 840 C C . VAL A 1 108 ? -20.057 4.541 28.110 1.000 9.667 108 VAL AAA C 1
ATOM 841 O O . VAL A 1 108 ? -20.240 4.296 29.320 1.000 11.351 108 VAL AAA O 1
ATOM 845 N N . SER A 1 109 ? -20.770 4.021 27.124 1.000 8.578 109 SER AAA N 1
ATOM 846 C CA . SER A 1 109 ? -21.790 2.978 27.340 1.000 9.520 109 SER AAA CA 1
ATOM 847 C C . SER A 1 109 ? -21.378 1.718 26.583 1.000 8.777 109 SER AAA C 1
ATOM 848 O O . SER A 1 109 ? -21.192 1.811 25.386 1.000 8.651 109 SER AAA O 1
ATOM 851 N N . ILE A 1 110 ? -21.283 0.579 27.262 1.000 8.676 110 ILE AAA N 1
ATOM 852 C CA . ILE A 1 110 ? -20.884 -0.711 26.630 1.000 8.839 110 ILE AAA CA 1
ATOM 853 C C . ILE A 1 110 ? -21.860 -1.791 27.091 1.000 9.547 110 ILE AAA C 1
ATOM 854 O O . ILE A 1 110 ? -21.927 -2.045 28.298 1.000 10.156 110 ILE AAA O 1
ATOM 859 N N . ASP A 1 111 ? -22.574 -2.401 26.152 1.000 10.306 111 ASP AAA N 1
ATOM 860 C CA . ASP A 1 111 ? -23.511 -3.490 26.520 1.000 11.349 111 ASP AAA CA 1
ATOM 861 C C . ASP A 1 111 ? -22.767 -4.671 27.145 1.000 12.676 111 ASP AAA C 1
ATOM 862 O O . ASP A 1 111 ? -21.586 -4.926 26.841 1.000 10.076 111 ASP AAA O 1
ATOM 867 N N . ALA A 1 112 ? -23.455 -5.435 27.992 1.000 12.637 112 ALA AAA N 1
ATOM 868 C CA . ALA A 1 112 ? -22.837 -6.567 28.702 1.000 12.812 112 ALA AAA CA 1
ATOM 869 C C . ALA A 1 112 ? -22.250 -7.574 27.702 1.000 11.104 112 ALA AAA C 1
ATOM 870 O O . ALA A 1 112 ? -22.760 -7.766 26.562 1.000 14.036 112 ALA AAA O 1
ATOM 872 N N . GLY A 1 113 ? -21.137 -8.166 28.084 1.000 9.846 113 GLY AAA N 1
ATOM 873 C CA . GLY A 1 113 ? -20.557 -9.282 27.339 1.000 8.357 113 GLY AAA CA 1
ATOM 874 C C . GLY A 1 113 ? -19.407 -8.863 26.458 1.000 8.010 113 GLY AAA C 1
ATOM 875 O O . GLY A 1 113 ? -18.955 -9.714 25.716 1.000 7.961 113 GLY AAA O 1
ATOM 876 N N . ALA A 1 114 ? -18.903 -7.636 26.583 1.000 7.933 114 ALA AAA N 1
ATOM 877 C CA . ALA A 1 114 ? -17.739 -7.189 25.785 1.000 7.386 114 ALA AAA CA 1
ATOM 878 C C . ALA A 1 114 ? -16.461 -7.890 26.238 1.000 6.997 114 ALA AAA C 1
ATOM 879 O O . ALA A 1 114 ? -16.273 -8.114 27.442 1.000 6.877 114 ALA AAA O 1
ATOM 881 N N . ALA A 1 115 ? -15.582 -8.191 25.302 1.000 5.884 115 ALA AAA N 1
ATOM 882 C CA . ALA A 1 115 ? -14.212 -8.653 25.566 1.000 6.016 115 ALA AAA CA 1
ATOM 883 C C . ALA A 1 115 ? -13.268 -7.497 25.245 1.000 5.831 115 ALA AAA C 1
ATOM 884 O O . ALA A 1 115 ? -13.017 -7.257 24.071 1.000 5.623 115 ALA AAA O 1
ATOM 886 N N . LEU A 1 116 ? -12.831 -6.784 26.285 1.000 5.142 116 LEU AAA N 1
ATOM 887 C CA . LEU A 1 116 ? -11.975 -5.596 26.124 1.000 5.185 116 LEU AAA CA 1
ATOM 888 C C . LEU A 1 116 ? -10.558 -5.985 26.525 1.000 4.906 116 LEU AAA C 1
ATOM 889 O O . LEU A 1 116 ? -10.279 -6.138 27.716 1.000 5.414 116 LEU AAA O 1
ATOM 894 N N . SER A 1 117 ? -9.707 -6.188 25.537 1.000 5.421 117 SER AAA N 1
ATOM 895 C CA . SER A 1 117 ? -8.348 -6.712 25.787 1.000 4.991 117 SER AAA CA 1
ATOM 896 C C . SER A 1 117 ? 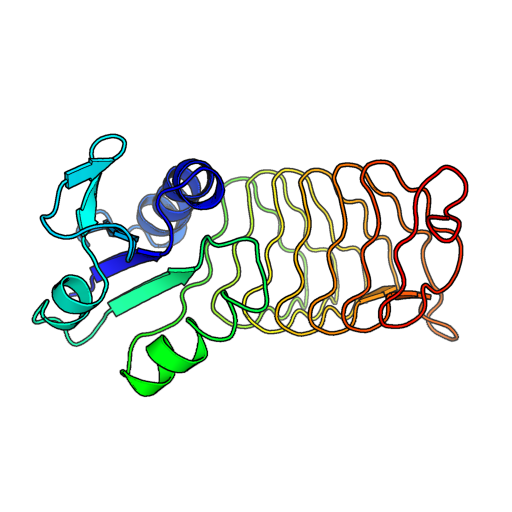-7.459 -5.666 26.455 1.000 5.029 117 SER AAA C 1
ATOM 897 O O . SER A 1 117 ? -7.747 -4.464 26.482 1.000 4.779 117 SER AAA O 1
ATOM 900 N N . PRO A 1 118 ? -6.334 -6.123 27.029 1.000 4.971 118 PRO AAA N 1
ATOM 901 C CA . PRO A 1 118 ? -5.258 -5.232 27.414 1.000 5.041 118 PRO AAA CA 1
ATOM 902 C C . PRO A 1 118 ? -4.897 -4.214 26.347 1.000 4.434 118 PRO AAA C 1
ATOM 903 O O . PRO A 1 118 ? -4.940 -4.504 25.143 1.000 4.612 118 PRO AAA O 1
ATOM 907 N N . PHE A 1 119 ? -4.506 -3.048 26.835 1.000 4.427 119 PHE AAA N 1
ATOM 908 C CA . PHE A 1 119 ? -4.004 -1.892 26.072 1.000 4.458 119 PHE AAA CA 1
ATOM 909 C C . PHE A 1 119 ? -5.076 -1.343 25.131 1.000 4.257 119 PHE AAA C 1
ATOM 910 O O . PHE A 1 119 ? -4.728 -0.536 24.242 1.000 4.711 119 PHE AAA O 1
ATOM 918 N N . VAL A 1 120 ? -6.333 -1.658 25.363 1.000 4.459 120 VAL AAA N 1
ATOM 919 C CA . VAL A 1 120 ? -7.469 -1.078 24.615 1.000 4.076 120 VAL AAA CA 1
ATOM 920 C C . VAL A 1 120 ? -7.871 0.251 25.236 1.000 3.877 120 VAL AAA C 1
ATOM 921 O O . VAL A 1 120 ? -7.901 0.365 26.458 1.000 4.530 120 VAL AAA O 1
ATOM 925 N N . THR A 1 121 ? -8.194 1.239 24.396 1.000 3.626 121 THR AAA N 1
ATOM 926 C CA . THR A 1 121 ? -8.767 2.516 24.841 1.000 3.593 121 THR AAA CA 1
ATOM 927 C C . THR A 1 121 ? -10.166 2.639 24.236 1.000 4.056 121 THR AAA C 1
ATOM 928 O O . THR A 1 121 ? -10.330 2.593 23.011 1.000 3.922 121 THR AAA O 1
ATOM 932 N N . ILE A 1 122 ? -11.140 2.912 25.087 1.000 4.281 122 ILE AAA N 1
ATOM 933 C CA . ILE A 1 122 ? -12.473 3.373 24.656 1.000 4.581 122 ILE AAA CA 1
ATOM 934 C C . ILE A 1 122 ? -12.609 4.819 25.118 1.000 4.781 122 ILE AAA C 1
ATOM 935 O O . ILE A 1 122 ? -12.638 5.072 26.333 1.000 5.331 122 ILE AAA O 1
ATOM 940 N N . ALA A 1 123 ? -12.576 5.736 24.167 1.000 4.870 123 ALA AAA N 1
ATOM 941 C CA . ALA A 1 123 ? -12.411 7.173 24.463 1.000 5.163 123 ALA AAA CA 1
ATOM 942 C C . ALA A 1 123 ? -13.765 7.817 24.766 1.000 5.688 123 ALA AAA C 1
ATOM 943 O O . ALA A 1 123 ? -14.770 7.129 25.003 1.000 6.088 123 ALA AAA O 1
ATOM 945 N N . ALA A 1 124 ? -13.786 9.145 24.770 1.000 5.734 124 ALA AAA N 1
ATOM 946 C CA . ALA A 1 124 ? -14.910 9.913 25.316 1.000 6.028 124 ALA AAA CA 1
ATOM 947 C C . ALA A 1 124 ? -16.184 9.706 24.500 1.000 6.097 124 ALA AAA C 1
ATOM 948 O O . ALA A 1 124 ? -16.160 9.802 23.268 1.000 6.627 124 ALA AAA O 1
ATOM 950 N N . ASN A 1 125 ? -17.306 9.535 25.195 1.000 6.549 125 ASN AAA N 1
ATOM 951 C CA . ASN A 1 125 ? -18.668 9.656 24.599 1.000 7.870 125 ASN AAA CA 1
ATOM 952 C C . ASN A 1 125 ? -18.888 8.595 23.531 1.000 8.273 125 ASN AAA C 1
ATOM 953 O O . ASN A 1 125 ? -19.468 8.899 22.464 1.000 10.940 125 ASN AAA O 1
ATOM 958 N N . VAL A 1 126 ? -18.376 7.397 23.780 1.000 8.243 126 VAL AAA N 1
ATOM 959 C CA . VAL A 1 126 ? -18.519 6.214 22.899 1.000 8.305 126 VAL AAA CA 1
ATOM 960 C C . VAL A 1 126 ? -19.696 5.357 23.379 1.000 7.965 126 VAL AAA C 1
ATOM 961 O O . VAL A 1 126 ? -19.865 5.123 24.588 1.000 8.331 126 VAL AAA O 1
ATOM 965 N N . THR A 1 127 ? -20.468 4.865 22.417 1.000 8.376 127 THR AAA N 1
ATOM 966 C CA . THR A 1 127 ? -21.564 3.905 22.649 1.000 8.822 127 THR AAA CA 1
ATOM 967 C C . THR A 1 127 ? -21.245 2.607 21.908 1.000 7.128 127 THR AAA C 1
ATOM 968 O O . THR A 1 127 ? -20.945 2.661 20.711 1.000 7.559 127 THR AAA O 1
ATOM 972 N N . ILE A 1 128 ? -21.291 1.493 22.610 1.000 7.000 128 ILE AAA N 1
ATOM 973 C CA . ILE A 1 128 ? -20.992 0.140 22.048 1.000 7.818 128 ILE AAA CA 1
ATOM 974 C C . ILE A 1 128 ? -22.123 -0.830 22.358 1.000 8.171 128 ILE AAA C 1
ATOM 975 O O . ILE A 1 128 ? -22.516 -0.935 23.522 1.000 8.708 128 ILE AAA O 1
ATOM 980 N N . GLY A 1 129 ? -22.523 -1.569 21.340 1.000 8.351 129 GLY AAA N 1
ATOM 981 C CA . GLY A 1 129 ? -23.595 -2.575 21.457 1.000 8.245 129 GLY AAA CA 1
ATOM 982 C C . GLY A 1 129 ? -23.127 -3.916 21.982 1.000 9.341 129 GLY AAA C 1
ATOM 983 O O . GLY A 1 129 ? -22.095 -3.969 22.662 1.000 9.219 129 GLY AAA O 1
ATOM 984 N N . LYS A 1 130 ? -23.888 -4.968 21.665 1.000 9.825 130 LYS AAA N 1
ATOM 985 C CA . LYS A 1 130 ? -23.795 -6.304 22.298 1.000 10.184 130 LYS AAA CA 1
ATOM 986 C C . LYS A 1 130 ? -22.457 -6.990 21.979 1.000 8.184 130 LYS AAA C 1
ATOM 987 O O . LYS A 1 130 ? -22.026 -6.973 20.820 1.000 7.797 130 LYS AAA O 1
ATOM 993 N N . CYS A 1 131 ? -21.891 -7.684 22.959 1.000 8.039 131 CYS AAA N 1
ATOM 994 C CA . CYS A 1 131 ? -20.734 -8.607 22.826 1.000 7.692 131 CYS AAA CA 1
ATOM 995 C C . CYS A 1 131 ? -19.685 -8.071 21.842 1.000 6.339 131 CYS AAA C 1
ATOM 996 O O . CYS A 1 131 ? -19.349 -8.731 20.876 1.000 6.305 131 CYS AAA O 1
ATOM 999 N N . PHE A 1 132 ? -19.164 -6.891 22.121 1.000 6.383 132 PHE AAA N 1
ATOM 1000 C CA . PHE A 1 132 ? -18.081 -6.289 21.313 1.000 6.350 132 PHE AAA CA 1
ATOM 1001 C C . PHE A 1 132 ? -16.785 -7.038 21.597 1.000 6.313 132 PHE AAA C 1
ATOM 1002 O O . PHE A 1 132 ? -16.500 -7.312 22.765 1.000 6.105 132 PHE AAA O 1
ATOM 1010 N N . HIS A 1 133 ? -16.001 -7.317 20.574 1.000 5.275 133 HIS AAA N 1
ATOM 1011 C CA . HIS A 1 133 ? -14.605 -7.771 20.768 1.000 5.321 133 HIS AAA CA 1
ATOM 1012 C C . HIS A 1 133 ? -13.663 -6.631 20.413 1.000 4.823 133 HIS AAA C 1
ATOM 1013 O O . HIS A 1 133 ? -13.642 -6.242 19.238 1.000 4.878 133 HIS AAA O 1
ATOM 1020 N N . ALA A 1 134 ? -12.909 -6.141 21.397 1.000 5.049 134 ALA AAA N 1
ATOM 1021 C CA . ALA A 1 134 ? -11.817 -5.169 21.161 1.000 4.824 134 ALA AAA CA 1
ATOM 1022 C C . ALA A 1 134 ? -10.519 -5.875 21.491 1.000 4.574 134 ALA AAA C 1
ATOM 1023 O O . ALA A 1 134 ? -10.131 -5.938 22.664 1.000 4.345 134 ALA AAA O 1
ATOM 1025 N N . ASN A 1 135 ? -9.900 -6.454 20.488 1.000 4.629 135 ASN AAA N 1
ATOM 1026 C CA . ASN A 1 135 ? -8.642 -7.204 20.720 1.000 4.533 135 ASN AAA CA 1
ATOM 1027 C C . ASN A 1 135 ? -7.502 -6.228 21.054 1.000 4.699 135 ASN AAA C 1
ATOM 1028 O O . ASN A 1 135 ? -7.636 -4.980 20.932 1.000 4.914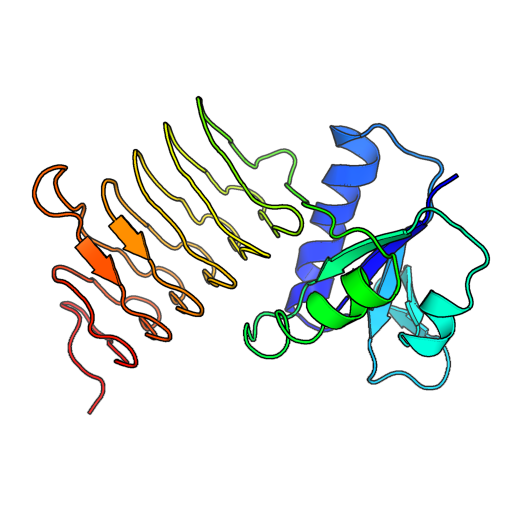 135 ASN AAA O 1
ATOM 1033 N N . LEU A 1 136 ? -6.393 -6.814 21.498 1.000 4.733 136 LEU AAA N 1
ATOM 1034 C CA . LEU A 1 136 ? -5.209 -6.128 22.060 1.000 4.505 136 LEU AAA CA 1
ATOM 1035 C C . LEU A 1 136 ? -4.912 -4.828 21.307 1.000 4.529 136 LEU AAA C 1
ATOM 1036 O O . LEU A 1 136 ? -4.796 -4.866 20.073 1.000 4.376 136 LEU AAA O 1
ATOM 1041 N N . TYR A 1 137 ? -4.713 -3.720 22.002 1.000 3.817 137 TYR AAA N 1
ATOM 1042 C CA . TYR A 1 137 ? -4.207 -2.435 21.469 1.000 3.945 137 TYR AAA CA 1
ATOM 1043 C C . TYR A 1 137 ? -5.259 -1.693 20.650 1.000 4.260 137 TYR AAA C 1
ATOM 1044 O O . TYR A 1 137 ? -4.939 -0.558 20.216 1.000 4.777 137 TYR AAA O 1
ATOM 1053 N N . SER A 1 138 ? -6.456 -2.222 20.450 1.000 4.011 138 SER AAA N 1
ATOM 1054 C CA . SER A 1 138 ? -7.466 -1.470 19.668 1.000 4.443 138 SER AAA CA 1
ATOM 1055 C C . SER A 1 138 ? -7.921 -0.211 20.413 1.000 3.867 138 SER AAA C 1
ATOM 1056 O O . SER A 1 138 ? -7.953 -0.174 21.671 1.000 4.186 138 SER AAA O 1
ATOM 1059 N N . TYR A 1 139 ? -8.350 0.797 19.678 1.000 4.056 139 TYR AAA N 1
ATOM 1060 C CA . TYR A 1 139 ? -9.040 1.941 20.302 1.000 4.056 139 TYR AAA CA 1
ATOM 1061 C C . TYR A 1 139 ? -10.292 2.288 19.516 1.000 4.020 139 TYR AAA C 1
ATOM 1062 O O . TYR A 1 139 ? -10.337 2.096 18.274 1.000 4.486 139 TYR AAA O 1
ATOM 1071 N N . VAL A 1 140 ? -11.232 2.875 20.254 1.000 4.043 140 VAL AAA N 1
ATOM 1072 C CA . VAL A 1 140 ? -12.442 3.510 19.683 1.000 4.380 140 VAL AAA CA 1
ATOM 1073 C C . VAL A 1 140 ? -12.449 4.936 20.198 1.000 4.811 140 VAL AAA C 1
ATOM 1074 O O . VAL A 1 140 ? -12.549 5.098 21.434 1.000 5.496 140 VAL AAA O 1
ATOM 1078 N N . GLU A 1 141 ? -12.293 5.902 19.310 1.000 4.968 141 GLU AAA N 1
ATOM 1079 C CA . GLU A 1 141 ? -12.166 7.304 19.747 1.000 5.250 141 GLU AAA CA 1
ATOM 1080 C C . GLU A 1 141 ? -13.519 8.014 19.776 1.000 5.738 141 GLU AAA C 1
ATOM 1081 O O . GLU A 1 141 ? -14.591 7.396 19.624 1.000 6.180 141 GLU AAA O 1
ATOM 1087 N N . HIS A 1 142 ? -13.464 9.303 20.090 1.000 6.115 142 HIS AAA N 1
ATOM 1088 C CA . HIS A 1 142 ? -14.609 10.089 20.575 1.000 6.368 142 HIS AAA CA 1
ATOM 1089 C C . HIS A 1 142 ? -15.839 9.946 19.677 1.000 6.846 142 HIS AAA C 1
ATOM 1090 O O . HIS A 1 142 ? -15.722 10.001 18.442 1.000 5.710 142 HIS AAA O 1
ATOM 1097 N N . ASP A 1 143 ? -17.002 9.781 20.307 1.000 7.175 143 ASP AAA N 1
ATOM 1098 C CA . ASP A 1 143 ? -18.336 9.952 19.676 1.000 8.127 143 ASP AAA CA 1
ATOM 1099 C C . ASP A 1 143 ? -18.626 8.829 18.686 1.000 9.694 143 ASP AAA C 1
ATOM 1100 O O . ASP A 1 143 ? -19.586 8.959 17.938 1.000 12.441 143 ASP AAA O 1
ATOM 1105 N N . CYS A 1 144 ? -17.862 7.742 18.701 1.000 8.015 144 CYS AAA N 1
ATOM 1106 C CA . CYS A 1 144 ? -18.180 6.591 17.845 1.000 7.465 144 CYS AAA CA 1
ATOM 1107 C C . CYS A 1 144 ? -19.461 5.911 18.336 1.000 7.108 144 CYS AAA C 1
ATOM 1108 O O . CYS A 1 144 ? -19.745 5.921 19.554 1.000 6.835 144 CYS AAA O 1
ATOM 1111 N N . ILE A 1 145 ? -20.181 5.285 17.419 1.000 7.426 145 ILE AAA N 1
ATOM 1112 C CA . ILE A 1 145 ? -21.287 4.362 17.766 1.000 8.092 145 ILE AAA CA 1
ATOM 1113 C C . ILE A 1 145 ? -20.949 3.028 17.139 1.000 7.565 145 ILE AAA C 1
ATOM 1114 O O . ILE A 1 145 ? -20.870 2.979 15.912 1.000 8.297 145 ILE AAA O 1
ATOM 1119 N N . ILE A 1 146 ? -20.710 2.025 17.980 1.000 7.435 146 ILE AAA N 1
ATOM 1120 C CA . ILE A 1 146 ? -20.409 0.634 17.560 1.000 7.976 146 ILE AAA CA 1
ATOM 1121 C C . ILE A 1 146 ? -21.688 -0.171 17.799 1.000 7.087 146 ILE AAA C 1
ATOM 1122 O O . ILE A 1 146 ? -22.258 -0.066 18.904 1.000 7.892 146 ILE AAA O 1
ATOM 1127 N N . GLY A 1 147 ? -22.138 -0.894 16.780 1.000 6.969 147 GLY AAA N 1
ATOM 1128 C CA . GLY A 1 147 ? -23.360 -1.701 16.890 1.000 7.916 147 GLY AAA CA 1
ATOM 1129 C C . GLY A 1 147 ? -23.125 -3.015 17.598 1.000 8.743 147 GLY AAA C 1
ATOM 1130 O O . GLY A 1 147 ? -22.225 -3.105 18.456 1.000 7.946 147 GLY AAA O 1
ATOM 1131 N N . ASP A 1 148 ? -23.971 -3.988 17.280 1.000 8.296 148 ASP AAA N 1
ATOM 1132 C CA . ASP A 1 148 ? -24.007 -5.289 17.962 1.000 8.932 148 ASP AAA CA 1
ATOM 1133 C C . ASP A 1 148 ? -23.066 -6.266 17.263 1.000 8.607 148 ASP AAA C 1
ATOM 1134 O O . ASP A 1 148 ? -23.066 -6.347 16.022 1.000 8.557 148 ASP AAA O 1
ATOM 1139 N N . TYR A 1 149 ? -22.383 -7.074 18.053 1.000 8.221 149 TYR AAA N 1
ATOM 1140 C CA . TYR A 1 149 ? -21.562 -8.201 17.579 1.000 7.770 149 TYR AAA CA 1
ATOM 1141 C C . TYR A 1 149 ? -20.520 -7.706 16.574 1.000 7.054 149 TYR AAA C 1
ATOM 1142 O O . TYR A 1 149 ? -20.230 -8.359 15.582 1.000 7.416 149 TYR AAA O 1
ATOM 1151 N N . VAL A 1 150 ? -19.902 -6.561 16.863 1.000 6.066 150 VAL AAA N 1
ATOM 1152 C CA . VAL A 1 150 ? -18.759 -6.042 16.077 1.000 6.160 150 VAL AAA CA 1
ATOM 1153 C C . VAL A 1 150 ? -17.479 -6.658 16.634 1.000 5.705 150 VAL AAA C 1
ATOM 1154 O O . VAL A 1 150 ? -17.364 -6.886 17.838 1.000 5.998 150 VAL AAA O 1
ATOM 1158 N N . THR A 1 151 ? -16.525 -6.920 15.762 1.000 5.707 151 THR AAA N 1
ATOM 1159 C CA . THR A 1 151 ? -15.279 -7.624 16.110 1.000 5.651 151 THR AAA CA 1
ATOM 1160 C C . THR A 1 151 ? -14.088 -6.824 15.588 1.000 5.388 151 THR AAA C 1
ATOM 1161 O O . THR A 1 151 ? -13.989 -6.620 14.357 1.000 5.776 151 THR AAA O 1
ATOM 1165 N N . PHE A 1 152 ? -13.191 -6.402 16.485 1.000 5.865 152 PHE AAA N 1
ATOM 1166 C CA . PHE A 1 152 ? -11.888 -5.800 16.146 1.000 5.840 152 PHE AAA CA 1
ATOM 1167 C C . PHE A 1 152 ? -10.804 -6.828 16.395 1.000 5.574 152 PHE AAA C 1
ATOM 1168 O O . PHE A 1 152 ? -10.763 -7.425 17.463 1.000 5.109 152 PHE AAA O 1
ATOM 1176 N N . ALA A 1 153 ? -9.996 -7.078 15.377 1.000 5.072 153 ALA AAA N 1
ATOM 1177 C CA . ALA A 1 153 ? -8.685 -7.717 15.525 1.000 5.151 153 ALA AAA CA 1
ATOM 1178 C C . ALA A 1 153 ? -7.786 -6.827 16.365 1.000 4.784 153 ALA AAA C 1
ATOM 1179 O O . ALA A 1 153 ? -8.168 -5.741 16.789 1.000 5.193 153 ALA AAA O 1
ATOM 1181 N N . PRO A 1 154 ? -6.551 -7.263 16.666 1.000 5.009 154 PRO AAA N 1
ATOM 1182 C CA . PRO A 1 154 ? -5.651 -6.398 17.409 1.000 4.874 154 PRO AAA CA 1
ATOM 1183 C C . PRO A 1 154 ? -5.322 -5.115 16.643 1.000 4.678 154 PRO AAA C 1
ATOM 1184 O O . PRO A 1 154 ? -5.281 -5.093 15.416 1.000 5.072 154 PRO AAA O 1
ATOM 1188 N N . ARG A 1 155 ? -5.065 -4.058 17.396 1.000 5.316 155 ARG AAA N 1
ATOM 1189 C CA . ARG A 1 155 ? -4.407 -2.842 16.904 1.000 5.748 155 ARG AAA CA 1
ATOM 1190 C C . ARG A 1 155 ? -5.291 -2.156 15.863 1.000 5.082 155 ARG AAA C 1
ATOM 1191 O O . ARG A 1 155 ? -4.763 -1.491 14.953 1.000 6.198 155 ARG AAA O 1
ATOM 1199 N N . VAL A 1 156 ? -6.598 -2.215 16.038 1.000 4.760 156 VAL AAA N 1
ATOM 1200 C CA . VAL A 1 156 ? -7.510 -1.404 15.176 1.000 4.994 156 VAL AAA CA 1
ATOM 1201 C C . VAL A 1 156 ? -7.479 0.048 15.653 1.000 4.806 156 VAL AAA C 1
ATOM 1202 O O . VAL A 1 156 ? -7.589 0.295 16.865 1.000 4.215 156 VAL AAA O 1
ATOM 1206 N N . SER A 1 157 ? -7.303 0.988 14.738 1.000 4.702 157 SER AAA N 1
ATOM 1207 C CA . SER A 1 157 ? -7.390 2.438 15.012 1.000 4.807 157 SER AAA CA 1
ATOM 1208 C C . SER A 1 157 ? -8.728 2.955 14.495 1.000 5.413 157 SER AAA C 1
ATOM 1209 O O . SER A 1 157 ? -8.788 3.371 13.347 1.000 5.332 157 SER AAA O 1
ATOM 1212 N N . CYS A 1 158 ? -9.734 2.969 15.354 1.000 4.834 158 CYS AAA N 1
ATOM 1213 C CA . CYS A 1 158 ? -11.063 3.506 15.037 1.000 5.229 158 CYS AAA CA 1
ATOM 1214 C C . CYS A 1 158 ? -11.138 4.943 15.542 1.000 4.987 158 CYS AAA C 1
ATOM 1215 O O . CYS A 1 158 ? -11.349 5.136 16.739 1.000 5.078 158 CYS AAA O 1
ATOM 1218 N N . ASN A 1 159 ? -10.879 5.912 14.679 1.000 5.545 159 ASN AAA N 1
ATOM 1219 C CA . ASN A 1 159 ? -10.866 7.356 15.022 1.000 5.388 159 ASN AAA CA 1
ATOM 1220 C C . ASN A 1 159 ? -12.259 7.892 15.326 1.000 5.916 159 ASN AAA C 1
ATOM 1221 O O . ASN A 1 159 ? -13.248 7.122 15.404 1.000 6.111 159 ASN AAA O 1
ATOM 1226 N N . GLY A 1 160 ? -12.358 9.201 15.569 1.000 6.183 160 GLY AAA N 1
ATOM 1227 C CA . GLY A 1 160 ? -13.614 9.777 16.063 1.000 6.405 160 GLY AAA CA 1
ATOM 1228 C C . GLY A 1 160 ? -14.721 9.793 15.024 1.000 6.959 160 GLY AAA C 1
ATOM 1229 O O . GLY A 1 160 ? -14.473 9.792 13.801 1.000 6.468 160 GLY AAA O 1
ATOM 1230 N N . ASN A 1 161 ? -15.956 9.890 15.496 1.000 7.152 161 ASN AAA N 1
ATOM 1231 C CA . ASN A 1 161 ? -17.155 10.069 14.627 1.000 8.473 161 ASN AAA CA 1
ATOM 1232 C C . ASN A 1 161 ? -17.251 8.973 13.560 1.000 9.302 161 ASN AAA C 1
ATOM 1233 O O . ASN A 1 161 ? -17.580 9.264 12.406 1.000 9.954 161 ASN AAA O 1
ATOM 1238 N N . ILE A 1 162 ? -17.016 7.727 13.950 1.000 8.774 162 ILE AAA N 1
ATOM 1239 C CA . ILE A 1 162 ? -17.196 6.532 13.101 1.000 8.506 162 ILE AAA CA 1
ATOM 1240 C C . ILE A 1 162 ? -18.370 5.740 13.653 1.000 8.192 162 ILE AAA C 1
ATOM 1241 O O . ILE A 1 162 ? -18.505 5.604 14.907 1.000 6.257 162 ILE AAA O 1
ATOM 1246 N N . HIS A 1 163 ? -19.242 5.298 12.747 1.000 8.488 163 HIS AAA N 1
ATOM 1247 C CA . HIS A 1 163 ? -20.387 4.417 13.076 1.000 8.799 163 HIS AAA CA 1
ATOM 1248 C C . HIS A 1 163 ? -20.107 3.066 12.447 1.000 8.387 163 HIS AAA C 1
ATOM 1249 O O . HIS A 1 163 ? -19.985 2.974 11.225 1.000 9.330 163 HIS AAA O 1
ATOM 1256 N N . ILE A 1 164 ? -19.892 2.049 13.272 1.000 8.418 164 ILE AAA N 1
ATOM 1257 C CA . ILE A 1 164 ? -19.684 0.672 12.761 1.000 7.427 164 ILE AAA CA 1
ATOM 1258 C C . ILE A 1 164 ? -20.961 -0.126 13.033 1.000 8.055 164 ILE AAA C 1
ATOM 1259 O O . ILE A 1 164 ? -21.320 -0.375 14.173 1.000 8.439 164 ILE AAA O 1
ATOM 1264 N N . HIS A 1 165 ? -21.594 -0.558 11.964 1.000 8.787 165 HIS AAA N 1
ATOM 1265 C CA . HIS A 1 165 ? -22.861 -1.288 12.059 1.000 9.484 165 HIS AAA CA 1
ATOM 1266 C C . HIS A 1 165 ? -22.638 -2.747 12.467 1.000 8.888 165 HIS AAA C 1
ATOM 1267 O O . HIS A 1 165 ? -21.487 -3.254 12.507 1.000 8.667 165 HIS AAA O 1
ATOM 1274 N N . ASP A 1 166 ? -23.737 -3.437 12.730 1.000 8.775 166 ASP AAA N 1
ATOM 1275 C CA . ASP A 1 166 ? -23.734 -4.788 13.320 1.000 8.857 166 ASP AAA CA 1
ATOM 1276 C C . ASP A 1 166 ? -22.850 -5.733 12.512 1.000 8.595 166 ASP AAA C 1
ATOM 1277 O O . ASP A 1 166 ? -22.855 -5.721 11.277 1.000 8.341 166 ASP AAA O 1
ATOM 1282 N N . HIS A 1 167 ? -22.137 -6.608 13.218 1.000 8.048 167 HIS AAA N 1
ATOM 1283 C CA . HIS A 1 167 ? -21.462 -7.802 12.659 1.000 7.887 167 HIS AAA CA 1
ATOM 1284 C C . HIS A 1 167 ? -20.291 -7.408 11.766 1.000 7.156 167 HIS AAA C 1
ATOM 1285 O O . HIS A 1 167 ? -19.705 -8.283 11.113 1.000 7.404 167 HIS AAA O 1
ATOM 1292 N N . ALA A 1 168 ? -19.877 -6.136 11.760 1.000 6.708 168 ALA AAA N 1
ATOM 1293 C CA . ALA A 1 168 ? -18.667 -5.796 10.996 1.000 6.752 168 ALA AAA CA 1
ATOM 1294 C C . ALA A 1 168 ? -17.441 -6.435 11.643 1.000 6.392 168 ALA AAA C 1
ATOM 1295 O O . ALA A 1 168 ? -17.442 -6.712 12.835 1.000 6.182 168 ALA AAA O 1
ATOM 1297 N N . TYR A 1 169 ? -16.428 -6.664 10.844 1.000 6.503 169 TYR AAA N 1
ATOM 1298 C CA . TYR A 1 169 ? -15.132 -7.189 11.305 1.000 6.456 169 TYR AAA CA 1
ATOM 1299 C C . TYR A 1 169 ? -14.054 -6.225 10.836 1.000 6.933 169 TYR AAA C 1
ATOM 1300 O O . TYR A 1 169 ? -13.952 -5.956 9.610 1.000 7.112 169 TYR AAA O 1
ATOM 1309 N N . ILE A 1 170 ? -13.203 -5.778 11.751 1.000 6.415 170 ILE AAA N 1
ATOM 1310 C CA . ILE A 1 170 ? -12.094 -4.852 11.405 1.000 5.870 170 ILE AAA CA 1
ATOM 1311 C C . ILE A 1 170 ? -10.762 -5.553 11.685 1.000 6.073 170 ILE AAA C 1
ATOM 1312 O O . ILE A 1 170 ? -10.548 -5.961 12.837 1.000 5.742 170 ILE AAA O 1
ATOM 1317 N N . GLY A 1 171 ? -9.963 -5.754 10.651 1.000 5.658 171 GLY AAA N 1
ATOM 1318 C CA . GLY A 1 171 ? -8.751 -6.579 10.723 1.000 5.526 171 GLY AAA CA 1
ATOM 1319 C C . GLY A 1 171 ? -7.544 -5.903 11.349 1.000 5.642 171 GLY AAA C 1
ATOM 1320 O O . GLY A 1 171 ? -7.543 -4.665 11.608 1.000 5.426 171 GLY AAA O 1
ATOM 1321 N N . THR A 1 172 ? -6.497 -6.700 11.551 1.000 5.640 172 THR AAA N 1
ATOM 1322 C CA . THR A 1 172 ? -5.337 -6.312 12.389 1.000 5.499 172 THR AAA CA 1
ATOM 1323 C C . THR A 1 172 ? -4.701 -5.031 11.843 1.000 5.857 172 THR AAA C 1
ATOM 1324 O O . THR A 1 172 ? -4.339 -4.985 10.644 1.000 6.233 172 THR AAA O 1
ATOM 1328 N N . GLY A 1 173 ? -4.496 -4.027 12.687 1.000 5.429 173 GLY AAA N 1
ATOM 1329 C CA . GLY A 1 173 ? -3.746 -2.825 12.263 1.000 5.429 173 GLY AAA CA 1
ATOM 1330 C C . GLY A 1 173 ? -4.505 -1.933 11.305 1.000 5.216 173 GLY AAA C 1
ATOM 1331 O O . GLY A 1 173 ? -3.899 -0.929 10.864 1.000 6.206 173 GLY AAA O 1
ATOM 1332 N N . ALA A 1 174 ? -5.778 -2.206 11.017 1.000 5.598 174 ALA AAA N 1
ATOM 1333 C CA . ALA A 1 174 ? -6.520 -1.325 10.104 1.000 5.846 174 ALA AAA CA 1
ATOM 1334 C C . ALA A 1 174 ? -6.643 0.055 10.740 1.000 5.863 174 ALA AAA C 1
ATOM 1335 O O . ALA A 1 174 ? -6.749 0.179 11.987 1.000 6.048 174 ALA AAA O 1
ATOM 1337 N N . VAL A 1 175 ? -6.620 1.079 9.901 1.000 6.063 175 VAL AAA N 1
ATOM 1338 C CA A VAL A 1 175 ? -6.774 2.495 10.333 0.500 6.802 175 VAL AAA CA 1
ATOM 1339 C CA B VAL A 1 175 ? -6.793 2.481 10.363 0.500 6.289 175 VAL AAA CA 1
ATOM 1340 C C . VAL A 1 175 ? -7.991 3.083 9.632 1.000 6.721 175 VAL AAA C 1
ATOM 1341 O O . VAL A 1 175 ? -8.103 2.904 8.392 1.000 7.496 175 VAL AAA O 1
ATOM 1348 N N . ILE A 1 176 ? -8.836 3.778 10.369 1.000 7.023 176 ILE AAA N 1
ATOM 1349 C CA . ILE A 1 176 ? -10.073 4.333 9.790 1.000 7.650 176 ILE AAA CA 1
ATOM 1350 C C . ILE A 1 176 ? -10.039 5.838 10.024 1.000 7.984 176 ILE AAA C 1
ATOM 1351 O O . ILE A 1 176 ? -9.906 6.276 11.162 1.000 7.252 176 ILE AAA O 1
ATOM 1356 N N . LYS A 1 177 ? -10.183 6.602 8.956 1.000 7.689 177 LYS AAA N 1
ATOM 1357 C CA . LYS A 1 177 ? -10.237 8.072 9.039 1.000 8.396 177 LYS AAA CA 1
ATOM 1358 C C . LYS A 1 177 ? -11.416 8.504 9.906 1.000 8.003 177 LYS AAA C 1
ATOM 1359 O O . LYS A 1 177 ? -12.493 7.888 9.865 1.000 8.498 177 LYS AAA O 1
ATOM 1365 N N . GLN A 1 178 ? -11.243 9.591 10.640 1.000 8.905 178 GLN AAA N 1
ATOM 1366 C CA . GLN A 1 178 ? -12.347 10.167 11.415 1.000 9.283 178 GLN AAA CA 1
ATOM 1367 C C . GLN A 1 178 ? -13.482 10.581 10.469 1.000 9.339 178 GLN AAA C 1
ATOM 1368 O O . GLN A 1 178 ? -13.215 11.024 9.336 1.000 9.462 178 GLN AAA O 1
ATOM 1374 N N . GLY A 1 179 ? -14.710 10.493 10.973 1.000 9.322 179 GLY AAA N 1
ATOM 1375 C CA . GLY A 1 179 ? -15.859 11.200 10.393 1.000 10.474 179 GLY AAA CA 1
ATOM 1376 C C . GLY A 1 179 ? -15.939 12.612 10.909 1.000 11.737 179 GLY AAA C 1
ATOM 1377 O O . GLY A 1 179 ? -14.994 13.118 11.526 1.000 11.788 179 GLY AAA O 1
ATOM 1378 N N . THR A 1 180 ? -17.071 13.246 10.678 1.000 12.077 180 THR AAA N 1
ATOM 1379 C CA . THR A 1 180 ? -17.390 14.561 11.266 1.000 13.047 180 THR AAA CA 1
ATOM 1380 C C . THR A 1 180 ? -18.722 14.383 11.968 1.000 13.751 180 THR AAA C 1
ATOM 1381 O O . THR A 1 180 ? -19.447 13.456 11.652 1.000 13.960 180 THR AAA O 1
ATOM 1385 N N . PRO A 1 181 ? -19.100 15.284 12.893 1.000 17.021 181 PRO AAA N 1
ATOM 1386 C CA . PRO A 1 181 ? -20.423 15.218 13.502 1.000 18.420 181 PRO AAA CA 1
ATOM 1387 C C . PRO A 1 181 ? -21.535 15.299 12.438 1.000 19.231 181 PRO AAA C 1
ATOM 1388 O O . PRO A 1 181 ? -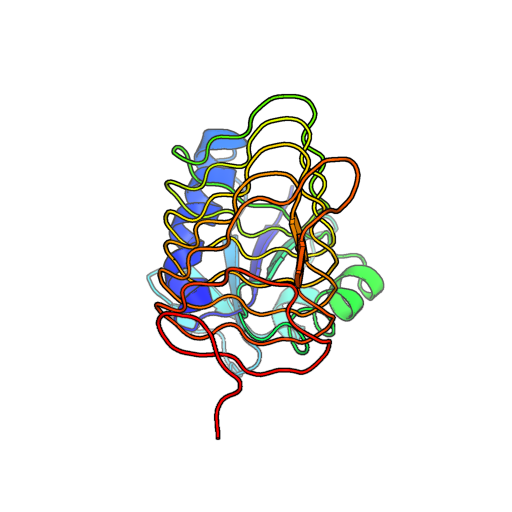22.501 14.629 12.605 1.000 21.127 181 PRO AAA O 1
ATOM 1392 N N . ASP A 1 182 ? -21.351 16.066 11.359 1.000 21.311 182 ASP AAA N 1
ATOM 1393 C CA . ASP A 1 182 ? -22.366 16.219 10.279 1.000 24.814 182 ASP AAA CA 1
ATOM 1394 C C . ASP A 1 182 ? -22.398 14.970 9.392 1.000 25.322 182 ASP AAA C 1
ATOM 1395 O O . ASP A 1 182 ? -23.482 14.644 8.890 1.000 23.679 182 ASP AAA O 1
ATOM 1400 N N . LYS A 1 183 ? -21.260 14.296 9.212 1.000 18.699 183 LYS AAA N 1
ATOM 1401 C CA . LYS A 1 183 ? -21.143 13.070 8.398 1.000 16.657 183 LYS AAA CA 1
ATOM 1402 C C . LYS A 1 183 ? -20.227 12.074 9.106 1.000 12.426 183 LYS AAA C 1
ATOM 1403 O O . LYS A 1 183 ? -19.053 11.962 8.779 1.000 12.536 183 LYS AAA O 1
ATOM 1409 N N . PRO A 1 184 ? 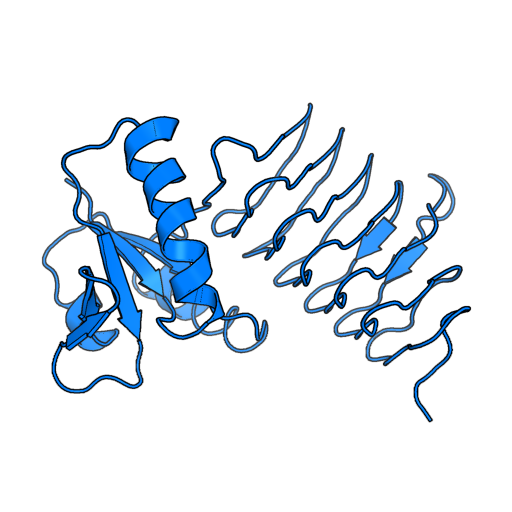-20.763 11.272 10.037 1.000 12.731 184 PRO AAA N 1
ATOM 1410 C CA . PRO A 1 184 ? -20.000 10.158 10.584 1.000 12.295 184 PRO AAA CA 1
ATOM 1411 C C . PRO A 1 184 ? -19.567 9.214 9.460 1.000 11.883 184 PRO AAA C 1
ATOM 1412 O O . PRO A 1 184 ? -20.268 9.067 8.461 1.000 12.018 184 PRO AAA O 1
ATOM 1416 N N . LEU A 1 185 ? -18.375 8.643 9.594 1.000 10.629 185 LEU AAA N 1
ATOM 1417 C CA . LEU A 1 185 ? -17.883 7.684 8.593 1.000 9.721 185 LEU AAA CA 1
ATOM 1418 C C . LEU A 1 185 ? -18.475 6.328 8.966 1.000 9.453 185 LEU AAA C 1
ATOM 1419 O O . LEU A 1 185 ? -18.265 5.882 10.101 1.000 9.892 185 LEU AAA O 1
ATOM 1424 N N . ILE A 1 186 ? -19.231 5.719 8.057 1.000 9.251 186 ILE AAA N 1
ATOM 1425 C CA . ILE A 1 186 ? -19.995 4.477 8.340 1.000 9.519 186 ILE AAA CA 1
ATOM 1426 C C . ILE A 1 186 ? -19.230 3.269 7.797 1.000 9.842 186 ILE AAA C 1
ATOM 1427 O O . ILE A 1 186 ? -18.767 3.279 6.657 1.000 9.267 186 ILE AAA O 1
ATOM 1432 N N . ILE A 1 187 ? -19.079 2.255 8.652 1.000 9.529 187 ILE AAA N 1
ATOM 1433 C CA . ILE A 1 187 ? -18.680 0.889 8.225 1.000 9.556 187 ILE AAA CA 1
ATOM 1434 C C . ILE A 1 187 ? -19.959 0.059 8.252 1.000 10.134 187 ILE AAA C 1
ATOM 1435 O O . ILE A 1 187 ? -20.569 -0.098 9.339 1.000 9.327 187 ILE AAA O 1
ATOM 1440 N N . GLY A 1 188 ? -20.366 -0.438 7.078 1.000 10.215 188 GLY AAA N 1
ATOM 1441 C CA . GLY A 1 188 ? -21.715 -1.005 6.951 1.000 10.870 188 GLY AAA CA 1
ATOM 1442 C C . GLY A 1 188 ? -21.826 -2.382 7.592 1.000 11.473 188 GLY AAA C 1
ATOM 1443 O O . GLY A 1 188 ? -20.802 -3.044 7.852 1.000 9.600 188 GLY AAA O 1
ATOM 1444 N N . LYS A 1 189 ? -23.063 -2.809 7.787 1.000 10.896 189 LYS AAA N 1
ATOM 1445 C CA . LYS A 1 189 ? -23.405 -4.100 8.414 1.000 11.769 189 LYS AAA CA 1
ATOM 1446 C C . LYS A 1 189 ? -22.640 -5.239 7.744 1.000 10.250 189 LYS AAA C 1
ATOM 1447 O O . LYS A 1 189 ? -22.707 -5.386 6.509 1.000 10.714 189 LYS AAA O 1
ATOM 1453 N N . GLY A 1 190 ? -21.966 -6.082 8.539 1.000 9.850 190 GLY AAA N 1
ATOM 1454 C CA . GLY A 1 190 ? -21.281 -7.284 8.034 1.000 10.556 190 GLY AAA CA 1
ATOM 1455 C C . GLY A 1 190 ? -20.152 -6.971 7.079 1.000 9.438 190 GLY AAA C 1
ATOM 1456 O O . GLY A 1 190 ? -19.672 -7.895 6.409 1.000 9.803 190 GLY AAA O 1
ATOM 1457 N N . ALA A 1 191 ? -19.668 -5.735 7.029 1.000 9.170 191 ALA AAA N 1
ATOM 1458 C CA . ALA A 1 191 ? -18.465 -5.431 6.229 1.000 10.050 191 ALA AAA CA 1
ATOM 1459 C C . ALA A 1 191 ? -17.223 -6.060 6.870 1.000 9.159 191 ALA AAA C 1
ATOM 1460 O O . ALA A 1 191 ? -17.178 -6.278 8.089 1.000 8.750 191 ALA AAA O 1
ATOM 1462 N N . ILE A 1 192 ? -16.235 -6.327 6.051 1.000 8.286 192 ILE AAA N 1
ATOM 1463 C CA . ILE A 1 192 ? -14.928 -6.855 6.499 1.000 8.495 192 ILE AAA CA 1
ATOM 1464 C C . ILE A 1 192 ? -13.874 -5.875 6.014 1.000 8.674 192 ILE AAA C 1
ATOM 1465 O O . ILE A 1 192 ? -13.747 -5.646 4.797 1.000 9.751 192 ILE AAA O 1
ATOM 1470 N N . VAL A 1 193 ? -13.161 -5.292 6.961 1.000 7.800 193 VAL AAA N 1
ATOM 1471 C CA . VAL A 1 193 ? -12.011 -4.417 6.668 1.000 8.476 193 VAL AAA CA 1
ATOM 1472 C C . VAL A 1 193 ? -10.766 -5.263 6.892 1.000 8.745 193 VAL AAA C 1
ATOM 1473 O O . VAL A 1 193 ? -10.568 -5.746 8.030 1.000 8.203 193 VAL AAA O 1
ATOM 1477 N N . GLY A 1 194 ? -9.998 -5.498 5.834 1.000 8.520 194 GLY AAA N 1
ATOM 1478 C CA . GLY A 1 194 ? -8.834 -6.390 5.904 1.000 8.415 194 GLY AAA CA 1
ATOM 1479 C C . GLY A 1 194 ? -7.737 -5.877 6.807 1.000 8.837 194 GLY AAA C 1
ATOM 1480 O O . GLY A 1 194 ? -7.659 -4.650 7.069 1.000 6.991 194 GLY AAA O 1
ATOM 1481 N N . MET A 1 195 ? -6.891 -6.790 7.269 1.000 9.126 195 MET AAA N 1
ATOM 1482 C CA . MET A 1 195 ? -5.705 -6.361 8.037 1.000 10.414 195 MET AAA CA 1
ATOM 1483 C C . MET A 1 195 ? -4.912 -5.322 7.225 1.000 9.389 195 MET AAA C 1
ATOM 1484 O O . MET A 1 195 ? -4.791 -5.450 5.989 1.000 9.485 195 MET AAA O 1
ATOM 1489 N N . GLY A 1 196 ? -4.436 -4.288 7.905 1.000 8.750 196 GLY AAA N 1
ATOM 1490 C CA . GLY A 1 196 ? -3.601 -3.207 7.340 1.000 8.728 196 GLY AAA CA 1
ATOM 1491 C C . GLY A 1 196 ? -4.359 -2.261 6.415 1.000 8.960 196 GLY AAA C 1
ATOM 1492 O O . GLY A 1 196 ? -3.710 -1.396 5.812 1.000 8.758 196 GLY AAA O 1
ATOM 1493 N N . ALA A 1 197 ? -5.677 -2.406 6.259 1.000 9.081 197 ALA AAA N 1
ATOM 1494 C CA . AL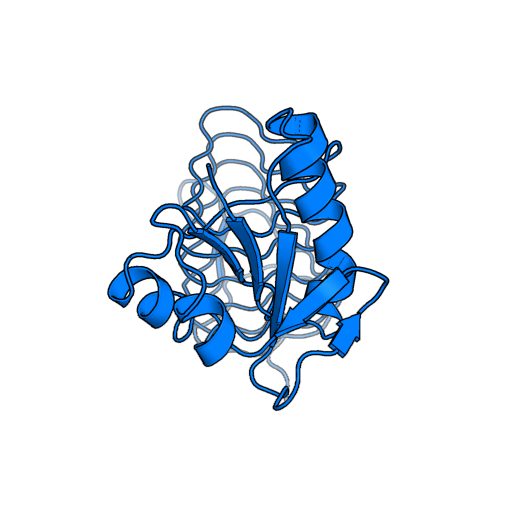A A 1 197 ? -6.424 -1.510 5.356 1.000 8.404 197 ALA AAA CA 1
ATOM 1495 C C . ALA A 1 197 ? -6.375 -0.087 5.897 1.000 9.436 197 ALA AAA C 1
ATOM 1496 O O . ALA A 1 197 ? -6.419 0.117 7.120 1.000 9.154 197 ALA AAA O 1
ATOM 1498 N N . VAL A 1 198 ? -6.273 0.874 4.999 1.000 8.731 198 VAL AAA N 1
ATOM 1499 C CA . VAL A 1 198 ? -6.297 2.320 5.322 1.000 9.631 198 VAL AAA CA 1
ATOM 1500 C C . VAL A 1 198 ? -7.616 2.862 4.753 1.000 10.866 198 VAL AAA C 1
ATOM 1501 O O . VAL A 1 198 ? -7.693 3.099 3.533 1.000 9.497 198 VAL AAA O 1
ATOM 1505 N N . VAL A 1 199 ? -8.622 2.996 5.602 1.000 9.490 199 VAL AAA N 1
ATOM 1506 C CA . VAL A 1 199 ? -10.016 3.301 5.203 1.000 10.509 199 VAL AAA CA 1
ATOM 1507 C C . VAL A 1 199 ? -10.207 4.814 5.273 1.000 10.629 199 VAL AAA C 1
ATOM 1508 O O . VAL A 1 199 ? -10.106 5.380 6.371 1.000 9.916 199 VAL AAA O 1
ATOM 1512 N N . THR A 1 200 ? -10.505 5.448 4.131 1.000 11.412 200 THR AAA N 1
ATOM 1513 C CA . THR A 1 200 ? -10.642 6.918 4.031 1.000 13.109 200 THR AAA CA 1
ATOM 1514 C C . THR A 1 200 ? -12.081 7.300 3.693 1.000 12.625 200 THR AAA C 1
ATOM 1515 O O . THR A 1 200 ? -12.374 8.509 3.637 1.000 13.387 200 THR AAA O 1
ATOM 1519 N N . LYS A 1 201 ? -12.950 6.326 3.458 1.000 12.926 201 LYS AAA N 1
ATOM 1520 C CA . LYS A 1 201 ? -14.329 6.573 2.969 1.000 14.537 201 LYS AAA CA 1
ATOM 1521 C C . LYS A 1 201 ? -15.267 5.516 3.533 1.000 13.438 201 LYS AAA C 1
ATOM 1522 O O . LYS A 1 201 ? -14.800 4.441 3.952 1.000 12.068 201 LYS AAA O 1
ATOM 1528 N N . GLU A 1 202 ? -16.556 5.805 3.491 1.000 12.333 202 GLU AAA N 1
ATOM 1529 C CA . GLU A 1 202 ? -17.616 4.884 3.959 1.000 12.967 202 GLU AAA CA 1
ATOM 1530 C C . GLU A 1 202 ? -17.381 3.509 3.320 1.000 12.977 202 GLU AAA C 1
ATOM 1531 O O . GLU A 1 202 ? -17.015 3.414 2.133 1.000 12.631 202 GLU AAA O 1
ATOM 1537 N N . VAL A 1 203 ? -17.607 2.452 4.081 1.000 11.831 203 VAL AAA N 1
ATOM 1538 C CA . VAL A 1 203 ? -17.531 1.070 3.554 1.000 11.813 203 VAL AAA CA 1
ATOM 1539 C C . VAL A 1 203 ? -18.947 0.532 3.455 1.000 11.030 203 VAL AAA C 1
ATOM 1540 O O . VAL A 1 203 ? -19.663 0.472 4.435 1.000 11.532 203 VAL AAA O 1
ATOM 1544 N N . PRO A 1 204 ? -19.405 0.112 2.256 1.000 12.719 204 PRO AAA N 1
ATOM 1545 C CA . PRO A 1 204 ? -20.746 -0.451 2.124 1.000 13.120 204 PRO AAA CA 1
ATOM 1546 C C . PRO A 1 204 ? -21.010 -1.692 2.985 1.000 12.836 204 PRO AAA C 1
ATOM 1547 O O . PRO A 1 204 ? -20.078 -2.432 3.238 1.000 12.420 204 PRO AAA O 1
ATOM 1551 N N . ALA A 1 205 ? -22.277 -1.908 3.348 1.000 13.496 205 ALA AAA N 1
ATOM 1552 C CA . ALA A 1 205 ? -22.739 -3.145 4.012 1.000 13.252 205 ALA AAA CA 1
ATOM 1553 C C . ALA A 1 205 ? -22.231 -4.332 3.189 1.000 13.287 205 ALA AAA C 1
ATOM 1554 O O . ALA A 1 205 ? -22.320 -4.300 1.948 1.000 13.613 205 ALA AAA O 1
ATOM 1556 N N . GLY A 1 206 ? -21.643 -5.323 3.848 1.000 13.000 206 GLY AAA N 1
ATOM 1557 C CA . GLY A 1 206 ? -21.241 -6.582 3.207 1.000 12.012 206 GLY AAA CA 1
ATOM 1558 C C . GLY A 1 206 ? -19.999 -6.465 2.354 1.000 12.796 206 GLY AAA C 1
ATOM 1559 O O . GLY A 1 206 ? -19.574 -7.507 1.783 1.000 16.172 206 GLY AAA O 1
ATOM 1560 N N . ALA A 1 207 ? -19.381 -5.291 2.236 1.000 12.392 207 ALA AAA N 1
ATOM 1561 C CA . ALA A 1 207 ? -18.169 -5.139 1.405 1.000 13.241 207 ALA AAA CA 1
ATOM 1562 C C . ALA A 1 207 ? -16.966 -5.758 2.113 1.000 14.260 207 ALA AAA C 1
ATOM 1563 O O . ALA A 1 207 ? -16.942 -5.774 3.356 1.000 13.800 207 ALA AAA O 1
ATOM 1565 N N . VAL A 1 208 ? -15.998 -6.231 1.340 1.000 12.306 208 VAL AAA N 1
ATOM 1566 C CA . VAL A 1 208 ? -14.662 -6.645 1.822 1.000 12.018 208 VAL AAA CA 1
ATOM 1567 C C . VAL A 1 208 ? -13.657 -5.673 1.217 1.000 13.959 208 VAL AAA C 1
ATOM 1568 O O . VAL A 1 208 ? -13.574 -5.603 -0.012 1.000 14.499 208 VAL AAA O 1
ATOM 1572 N N . VAL A 1 209 ? -12.930 -4.927 2.045 1.000 11.289 209 VAL AAA N 1
ATOM 1573 C CA . VAL A 1 209 ? -11.981 -3.887 1.556 1.000 12.309 209 VAL AAA CA 1
ATOM 1574 C C . VAL A 1 209 ? -10.582 -4.218 2.075 1.000 12.685 209 VAL AAA C 1
ATOM 1575 O O . VAL A 1 209 ? -10.437 -4.715 3.231 1.000 11.876 209 VAL AAA O 1
ATOM 1579 N N . ILE A 1 210 ? -9.576 -3.989 1.243 1.000 11.906 210 ILE AAA N 1
ATOM 1580 C CA . ILE A 1 210 ? -8.145 -4.220 1.580 1.000 12.447 210 ILE AAA CA 1
ATOM 1581 C C . ILE A 1 210 ? -7.338 -3.067 1.004 1.000 13.120 210 ILE AAA C 1
ATOM 1582 O O . ILE A 1 210 ? -7.814 -2.386 0.056 1.000 12.753 210 ILE AAA O 1
ATOM 1587 N N . GLY A 1 211 ? -6.144 -2.877 1.548 1.000 10.054 211 GLY AAA N 1
ATOM 1588 C CA . GLY A 1 211 ? -5.106 -2.082 0.884 1.000 11.927 211 GLY AAA CA 1
ATOM 1589 C C . GLY A 1 211 ? -5.017 -0.671 1.393 1.000 10.928 211 GLY AAA C 1
ATOM 1590 O O . GLY A 1 211 ? -5.817 -0.237 2.264 1.000 10.756 211 GLY AAA O 1
ATOM 1591 N N . ASN A 1 212 ? -4.039 0.029 0.842 1.000 12.807 212 ASN AAA N 1
ATOM 1592 C CA . ASN A 1 212 ? -3.765 1.441 1.152 1.000 12.967 212 ASN AAA CA 1
ATOM 1593 C C . ASN A 1 212 ? -3.730 2.209 -0.160 1.000 16.438 212 ASN AAA C 1
ATOM 1594 O O . ASN A 1 212 ? -2.748 2.051 -0.885 1.000 16.625 212 ASN AAA O 1
ATOM 1599 N N . PRO A 1 213 ? -4.794 2.960 -0.525 1.000 17.667 213 PRO AAA N 1
ATOM 1600 C CA . PRO A 1 213 ? -6.010 3.086 0.274 1.000 17.105 213 PRO AAA CA 1
ATOM 1601 C C . PRO A 1 213 ? -6.957 1.894 0.098 1.000 15.099 213 PRO AAA C 1
ATOM 1602 O O . PRO A 1 213 ? -6.769 1.113 -0.822 1.000 15.550 213 PRO AAA O 1
ATOM 1606 N N . ALA A 1 214 ? -7.916 1.746 0.999 1.000 14.704 214 ALA AAA N 1
ATOM 1607 C CA . ALA A 1 214 ? -8.837 0.595 1.011 1.000 14.321 214 ALA AAA CA 1
ATOM 1608 C C . ALA A 1 214 ? -9.635 0.598 -0.295 1.000 16.565 214 ALA AAA C 1
ATOM 1609 O O . ALA A 1 214 ? -10.182 1.663 -0.645 1.000 17.704 214 ALA AAA O 1
ATOM 1611 N N . ARG A 1 215 ? -9.708 -0.561 -0.948 1.000 15.807 215 ARG AAA N 1
ATOM 1612 C CA . ARG A 1 215 ? -10.534 -0.787 -2.158 1.000 18.090 215 ARG AAA CA 1
ATOM 1613 C C . ARG A 1 215 ? -11.279 -2.112 -1.996 1.000 18.002 215 ARG AAA C 1
ATOM 1614 O O . ARG A 1 215 ? -10.874 -2.946 -1.163 1.000 14.297 215 ARG AAA O 1
ATOM 1622 N N . LEU A 1 216 ? -12.322 -2.339 -2.789 1.000 18.636 216 LEU AAA N 1
ATOM 1623 C CA . LEU A 1 216 ? -13.030 -3.647 -2.745 1.000 20.883 216 LEU AAA CA 1
ATOM 1624 C C . LEU A 1 216 ? -12.047 -4.758 -3.106 1.000 22.570 216 LEU AAA C 1
ATOM 1625 O O . LEU A 1 216 ? -11.261 -4.570 -4.070 1.000 24.985 216 LEU AAA O 1
ATOM 1630 N N . LEU A 1 217 ? -12.084 -5.873 -2.372 1.000 21.490 217 LEU AAA N 1
ATOM 1631 C CA . LEU A 1 217 ? -11.270 -7.079 -2.655 1.000 26.766 217 LEU AAA CA 1
ATOM 1632 C C . LEU A 1 217 ? -11.830 -7.713 -3.933 1.000 34.976 217 LEU AAA C 1
ATOM 1633 O O . LEU A 1 217 ? -13.061 -7.923 -3.987 1.000 37.160 217 LEU AAA O 1
ATOM 1638 N N . ASN A 1 218 ? -10.965 -7.930 -4.928 1.000 40.230 218 ASN AAA N 1
ATOM 1639 C CA . ASN A 1 218 ? -11.324 -8.278 -6.324 1.000 43.458 218 ASN AAA CA 1
ATOM 1640 C C . ASN A 1 218 ? -11.356 -9.803 -6.479 1.000 45.752 218 ASN AAA C 1
ATOM 1641 O O . ASN A 1 218 ? -10.321 -10.458 -6.377 1.000 46.123 218 ASN AAA O 1
#

Solvent-accessible surface area: 10197 Å² total; per-residue (Å²): 125,90,10,2,0,0,3,5,15,78,38,41,0,105,79,12,3,75,4,0,25,53,23,0,68,102,76,72,56,24,114,127,13,123,9,12,0,0,28,79,96,31,114,108,65,85,100,20,112,76,60,57,0,14,21,12,99,78,0,97,67,53,190,36,139,64,15,48,0,0,1,2,40,47,87,16,78,75,0,67,149,13,2,75,64,0,93,169,63,62,10,50,34,15,37,0,46,1,90,72,13,92,60,83,109,141,34,60,44,60,56,0,0,2,1,6,22,108,0,34,0,1,31,75,0,66,1,9,95,0,0,9,0,58,62,92,0,59,0,57,74,60,0,85,3,17,37,6,0,5,2,6,42,134,1,22,0,38,3,16,0,44,1,76,48,44,1,83,0,3,62,28,0,62,0,104,94,8,70,116,147,143,32,15,47,0,4,126,30,0,76,0,12,154,44,0,44,2,62,158,89,3,77,72,54,11,51,8,50,23,117,88,28,138,114,104,134

Sequence (217 aa):
SKVFAVYGASGCGRSLMPVANEQLRILEGDTDSQIVFIDDALDDNITVNGYTAMNYTKFKSIKNDDKFVLIAIANSSSSIIRQKIIADKLVKDGISLWTVQGMMTTLIMDEVSIDAGAALSPFVTIAANVTIGKCFHANLYSYVEHDCIIGDYVTFAPRVSCNGNIHIHDHAYIGTGAVVIKQGTPDKPLIIGKGAIVGMGAVVTKEVPAGAVVIGNPARLLN

B-factor: mean 14.04, std 9.08, range [3.56, 60.96]

Secondary structure (P-SEA, 3-state):
cbbbbbccccaaaaaaaaaaaaacccccccccbbbbbbbcccccccccccbbbbcaaaaaaccccbbbbbbccccaaaaaaaaaaaaaabbbbbbbbcccbbbbcccccccccccccccccccbbbbccccccccbbbbccbbbbccbbbbccccccccbbbbccbbbbccbbbbcccccccccccccbbbbccccccccccccbbbbbcccccccc